Protein AF-0000000086532334 (afdb_homodimer)

Foldseek 3Di:
DPPPPPVPPLVLVPQDDLVSLQVLLVVQVVVCVPPVLSNLLSLVSLCVNVDLCQLCVQLVHHSVRSCQCSHSPHDDDPSSVVSSCVSSVHDDDDDDDDD/DPPPPPVPPLVLVPQDDLVSLQVLLVVQVVVCVPPVLSNLLSLVSLCVNVDLCQLCVQLVHHSVRSCQCSHSPHDDDPSSVVSSCVSSVHDDDDDDDDD

Sequence (198 aa):
MDKISTRPWDSADHLKTEDDMADYFEACLQEAGDDPAFIAHALGVIARARGMSQVARDAGLSREGLYKALSHDGNPSFGTILKVIKALGLQLHGSKAHAMDKISTRPWDSADHLKTEDDMADYFEACLQEAGDDPAFIAHALGVIARARGMSQVARDAGLSREGLYKALSHDGNPSFGTILKVIKALGLQLHGSKAHA

Structure (mmCIF, N/CA/C/O backbone):
data_AF-0000000086532334-model_v1
#
loop_
_entity.id
_entity.type
_entity.pdbx_description
1 polymer 'Addiction module antidote protein'
#
loop_
_atom_site.group_PDB
_atom_site.id
_atom_site.type_symbol
_atom_site.label_atom_id
_atom_site.label_alt_id
_atom_site.label_comp_id
_atom_site.label_asym_id
_atom_site.label_entity_id
_atom_site.label_seq_id
_atom_site.pdbx_PDB_ins_code
_atom_site.Cartn_x
_atom_site.Cartn_y
_atom_site.Cartn_z
_atom_site.occupancy
_atom_site.B_iso_or_equiv
_atom_site.auth_seq_id
_atom_site.auth_comp_id
_atom_site.auth_asym_id
_atom_site.auth_atom_id
_atom_site.pdbx_PDB_model_num
ATOM 1 N N . MET A 1 1 ? 22.234 -30.266 -28.188 1 37 1 MET A N 1
ATOM 2 C CA . MET A 1 1 ? 22.5 -29.391 -27.062 1 37 1 MET A CA 1
ATOM 3 C C . MET A 1 1 ? 21.203 -29 -26.344 1 37 1 MET A C 1
ATOM 5 O O . MET A 1 1 ? 20.328 -28.391 -26.938 1 37 1 MET A O 1
ATOM 9 N N . ASP A 1 2 ? 20.578 -29.859 -25.5 1 35.41 2 ASP A N 1
ATOM 10 C CA . ASP A 1 2 ? 19.281 -29.703 -24.859 1 35.41 2 ASP A CA 1
ATOM 11 C C . ASP A 1 2 ? 19.188 -28.344 -24.141 1 35.41 2 ASP A C 1
ATOM 13 O O . ASP A 1 2 ? 20.109 -27.953 -23.422 1 35.41 2 ASP A O 1
ATOM 17 N N . LYS A 1 3 ? 18.719 -27.297 -24.766 1 40.34 3 LYS A N 1
ATOM 18 C CA . LYS A 1 3 ? 18.531 -25.984 -24.172 1 40.34 3 LYS A CA 1
ATOM 19 C C . LYS A 1 3 ? 18 -26.094 -22.75 1 40.34 3 LYS A C 1
ATOM 21 O O . LYS A 1 3 ? 16.922 -26.656 -22.516 1 40.34 3 LYS A O 1
ATOM 26 N N . ILE A 1 4 ? 18.781 -26.469 -21.812 1 41.62 4 ILE A N 1
ATOM 27 C CA . ILE A 1 4 ? 18.359 -26.406 -20.422 1 41.62 4 ILE A CA 1
ATOM 28 C C . ILE A 1 4 ? 17.641 -25.094 -20.156 1 41.62 4 ILE A C 1
ATOM 30 O O . ILE A 1 4 ? 18.188 -24.016 -20.359 1 41.62 4 ILE A O 1
ATOM 34 N N . SER A 1 5 ? 16.344 -24.953 -20.484 1 41.28 5 SER A N 1
ATOM 35 C CA . SER A 1 5 ? 15.516 -23.828 -20.047 1 41.28 5 SER A CA 1
ATOM 36 C C . SER A 1 5 ? 15.75 -23.531 -18.562 1 41.28 5 SER A C 1
ATOM 38 O O . SER A 1 5 ? 15.438 -24.344 -17.703 1 41.28 5 SER A O 1
ATOM 40 N N . THR A 1 6 ? 16.844 -23.156 -18.172 1 44.38 6 THR A N 1
ATOM 41 C CA . THR A 1 6 ? 17.016 -22.672 -16.812 1 44.38 6 THR A CA 1
ATOM 42 C C . THR A 1 6 ? 15.797 -21.859 -16.375 1 44.38 6 THR A C 1
ATOM 44 O O . THR A 1 6 ? 15.414 -20.891 -17.031 1 44.38 6 THR A O 1
ATOM 47 N N . ARG A 1 7 ? 14.742 -22.578 -16.047 1 44.72 7 ARG A N 1
ATOM 48 C CA . ARG A 1 7 ? 13.633 -21.844 -15.461 1 44.72 7 ARG A CA 1
ATOM 49 C C . ARG A 1 7 ? 14.117 -20.875 -14.391 1 44.72 7 ARG A C 1
ATOM 51 O O . ARG A 1 7 ? 14.898 -21.266 -13.516 1 44.72 7 ARG A O 1
ATOM 58 N N . PRO A 1 8 ? 14.414 -19.703 -14.664 1 45.31 8 PRO A N 1
ATOM 59 C CA . PRO A 1 8 ? 14.781 -18.828 -13.555 1 45.31 8 PRO A CA 1
ATOM 60 C C . PRO A 1 8 ? 14.195 -19.281 -12.219 1 45.31 8 PRO A C 1
ATOM 62 O O . PRO A 1 8 ? 13.109 -19.875 -12.188 1 45.31 8 PRO A O 1
ATOM 65 N N . TRP A 1 9 ? 14.953 -19.891 -11.32 1 45.75 9 TRP A N 1
ATOM 66 C CA . TRP A 1 9 ? 14.523 -20.188 -9.953 1 45.75 9 TRP A CA 1
ATOM 67 C C . TRP A 1 9 ? 13.352 -19.312 -9.555 1 45.75 9 TRP A C 1
ATOM 69 O O . TRP A 1 9 ? 13.508 -18.094 -9.375 1 45.75 9 TRP A O 1
ATOM 79 N N . ASP A 1 10 ? 12.18 -19.562 -10.133 1 58.97 10 ASP A N 1
ATOM 80 C CA . ASP A 1 10 ? 10.969 -18.828 -9.805 1 58.97 10 ASP A CA 1
ATOM 81 C C . ASP A 1 10 ? 10.602 -19 -8.336 1 58.97 10 ASP A C 1
ATOM 83 O O . ASP A 1 10 ? 10.312 -20.109 -7.887 1 58.97 10 ASP A O 1
ATOM 87 N N . SER A 1 11 ? 11.188 -18.141 -7.367 1 67.25 11 SER A N 1
ATOM 88 C CA . SER A 1 11 ? 10.852 -18.078 -5.949 1 67.25 11 SER A CA 1
ATOM 89 C C . SER A 1 11 ? 9.43 -18.578 -5.695 1 67.25 11 SER A C 1
ATOM 91 O O . SER A 1 11 ? 9.117 -19.062 -4.602 1 67.25 11 SER A O 1
ATOM 93 N N . ALA A 1 12 ? 8.672 -18.703 -6.68 1 76.25 12 ALA A N 1
ATOM 94 C CA . ALA A 1 12 ? 7.281 -19.109 -6.512 1 76.25 12 ALA A CA 1
ATOM 95 C C . ALA A 1 12 ? 7.18 -20.594 -6.176 1 76.25 12 ALA A C 1
ATOM 97 O O . ALA A 1 12 ? 6.242 -21.016 -5.496 1 76.25 12 ALA A O 1
ATOM 98 N N . ASP A 1 13 ? 8.172 -21.328 -6.586 1 80.5 13 ASP A N 1
ATOM 99 C CA . ASP A 1 13 ? 8.094 -22.766 -6.422 1 80.5 13 ASP A CA 1
ATOM 100 C C . ASP A 1 13 ? 8.234 -23.156 -4.953 1 80.5 13 ASP A C 1
ATOM 102 O O . ASP A 1 13 ? 7.875 -24.281 -4.566 1 80.5 13 ASP A O 1
ATOM 106 N N . HIS A 1 14 ? 8.586 -22.188 -4.172 1 84.81 14 HIS A N 1
ATOM 107 C CA . HIS A 1 14 ? 8.828 -22.516 -2.773 1 84.81 14 HIS A CA 1
ATOM 108 C C . HIS A 1 14 ? 7.691 -22.016 -1.886 1 84.81 14 HIS A C 1
ATOM 110 O O . HIS A 1 14 ? 7.629 -22.359 -0.701 1 84.81 14 HIS A O 1
ATOM 116 N N . LEU A 1 15 ? 6.867 -21.297 -2.475 1 92.88 15 LEU A N 1
ATOM 117 C CA . LEU A 1 15 ? 5.723 -20.812 -1.714 1 92.88 15 LEU A CA 1
ATOM 118 C C . LEU A 1 15 ? 4.559 -21.797 -1.801 1 92.88 15 LEU A C 1
ATOM 120 O O . LEU A 1 15 ? 3.855 -21.844 -2.812 1 92.88 15 LEU A O 1
ATOM 124 N N . LYS A 1 16 ? 4.297 -22.547 -0.724 1 91 16 LYS A N 1
ATOM 125 C CA . LYS A 1 16 ? 3.342 -23.656 -0.803 1 91 16 LYS A CA 1
ATOM 126 C C . LYS A 1 16 ? 2.09 -23.344 0.018 1 91 16 LYS A C 1
ATOM 128 O O . LYS A 1 16 ? 0.995 -23.797 -0.323 1 91 16 LYS A O 1
ATOM 133 N N . THR A 1 17 ? 2.26 -22.641 1.139 1 94.69 17 THR A N 1
ATOM 134 C CA . THR A 1 17 ? 1.122 -22.375 2.014 1 94.69 17 THR A CA 1
ATOM 135 C C . THR A 1 17 ? 0.814 -20.875 2.066 1 94.69 17 THR A C 1
ATOM 137 O O . THR A 1 17 ? 1.662 -20.047 1.722 1 94.69 17 THR A O 1
ATOM 140 N N . GLU A 1 18 ? -0.378 -20.625 2.471 1 95.25 18 GLU A N 1
ATOM 141 C CA . GLU A 1 18 ? -0.771 -19.234 2.666 1 95.25 18 GLU A CA 1
ATOM 142 C C . GLU A 1 18 ? 0.148 -18.531 3.664 1 95.25 18 GLU A C 1
ATOM 144 O O . GLU A 1 18 ? 0.445 -17.344 3.518 1 95.25 18 GLU A O 1
ATOM 149 N N . ASP A 1 19 ? 0.559 -19.297 4.672 1 96 19 ASP A N 1
ATOM 150 C CA . ASP A 1 19 ? 1.476 -18.734 5.66 1 96 19 ASP A CA 1
ATOM 151 C C . ASP A 1 19 ? 2.832 -18.422 5.035 1 96 19 ASP A C 1
ATOM 153 O O . ASP A 1 19 ? 3.447 -17.406 5.355 1 96 19 ASP A O 1
ATOM 157 N N . ASP A 1 20 ? 3.27 -19.312 4.141 1 95.81 20 ASP A N 1
ATOM 158 C CA . ASP A 1 20 ? 4.508 -19.062 3.41 1 95.81 20 ASP A CA 1
ATOM 159 C C . ASP A 1 20 ? 4.41 -17.766 2.611 1 95.81 20 ASP A C 1
ATOM 161 O O . ASP A 1 20 ? 5.34 -16.953 2.609 1 95.81 20 ASP A O 1
ATOM 165 N N . MET A 1 21 ? 3.33 -17.609 1.993 1 97.19 21 MET A N 1
ATOM 166 C CA . MET A 1 21 ? 3.119 -16.469 1.114 1 97.19 21 MET A CA 1
ATOM 167 C C . MET A 1 21 ? 3.047 -15.172 1.918 1 97.19 21 MET A C 1
ATOM 169 O O . MET A 1 21 ? 3.65 -14.164 1.54 1 97.19 21 MET A O 1
ATOM 173 N N . ALA A 1 22 ? 2.359 -15.219 3.043 1 97.88 22 ALA A N 1
ATOM 174 C CA . ALA A 1 22 ? 2.254 -14.039 3.896 1 97.88 22 ALA A CA 1
ATOM 175 C C . ALA A 1 22 ? 3.613 -13.656 4.469 1 97.88 22 ALA A C 1
ATOM 177 O O . ALA A 1 22 ? 3.955 -12.469 4.531 1 97.88 22 ALA A O 1
ATOM 178 N N . ASP A 1 23 ? 4.367 -14.664 4.902 1 97.5 23 ASP A N 1
ATOM 179 C CA . ASP A 1 23 ? 5.695 -14.406 5.445 1 97.5 23 ASP A CA 1
ATOM 180 C C . ASP A 1 23 ? 6.613 -13.789 4.387 1 97.5 23 ASP A C 1
ATOM 182 O O . ASP A 1 23 ? 7.391 -12.883 4.684 1 97.5 23 ASP A O 1
ATOM 186 N N . TYR A 1 24 ? 6.586 -14.367 3.266 1 97.62 24 TYR A N 1
ATOM 187 C CA . TYR A 1 24 ? 7.359 -13.836 2.148 1 97.62 24 TYR A CA 1
ATOM 188 C C . TYR A 1 24 ? 6.984 -12.391 1.865 1 97.62 24 TYR A C 1
ATOM 190 O O . TYR A 1 24 ? 7.859 -11.539 1.683 1 97.62 24 TYR A O 1
ATOM 198 N N . PHE A 1 25 ? 5.641 -12.117 1.814 1 98.19 25 PHE A N 1
ATOM 199 C CA . PHE A 1 25 ? 5.125 -10.773 1.562 1 98.19 25 PHE A CA 1
ATOM 200 C C . PHE A 1 25 ? 5.613 -9.797 2.625 1 98.19 25 PHE A C 1
ATOM 202 O O . PHE A 1 25 ? 6.109 -8.719 2.303 1 98.19 25 PHE A O 1
ATOM 209 N N . GLU A 1 26 ? 5.535 -10.141 3.879 1 98.44 26 GLU A N 1
ATOM 210 C CA . GLU A 1 26 ? 5.988 -9.32 4.996 1 98.44 26 GLU A CA 1
ATOM 211 C C . GLU A 1 26 ? 7.48 -9.016 4.891 1 98.44 26 GLU A C 1
ATOM 213 O O . GLU A 1 26 ? 7.902 -7.883 5.102 1 98.44 26 GLU A O 1
ATOM 218 N N . ALA A 1 27 ? 8.297 -10.023 4.578 1 97.56 27 ALA A N 1
ATOM 219 C CA . ALA A 1 27 ? 9.734 -9.836 4.434 1 97.56 27 ALA A CA 1
ATOM 220 C C . ALA A 1 27 ? 10.055 -8.852 3.316 1 97.56 27 ALA A C 1
ATOM 222 O O . ALA A 1 27 ? 10.93 -7.996 3.463 1 97.56 27 ALA A O 1
ATOM 223 N N . CYS A 1 28 ? 9.328 -8.961 2.236 1 97.38 28 CYS A N 1
ATOM 224 C CA . CYS A 1 28 ? 9.555 -8.078 1.097 1 97.38 28 CYS A CA 1
ATOM 225 C C . CYS A 1 28 ? 9.156 -6.648 1.433 1 97.38 28 CYS A C 1
ATOM 227 O O . CYS A 1 28 ? 9.836 -5.699 1.035 1 97.38 28 CYS A O 1
ATOM 229 N N . LEU A 1 29 ? 8.062 -6.457 2.168 1 97.88 29 LEU A N 1
ATOM 230 C CA . LEU A 1 29 ? 7.648 -5.121 2.58 1 97.88 29 LEU A CA 1
ATOM 231 C C . LEU A 1 29 ? 8.711 -4.473 3.465 1 97.88 29 LEU A C 1
ATOM 233 O O . LEU A 1 29 ? 8.961 -3.27 3.363 1 97.88 29 LEU A O 1
ATOM 237 N N . GLN A 1 30 ? 9.367 -5.223 4.27 1 96.19 30 GLN A N 1
ATOM 238 C CA . GLN A 1 30 ? 10.398 -4.707 5.168 1 96.19 30 GLN A CA 1
ATOM 239 C C .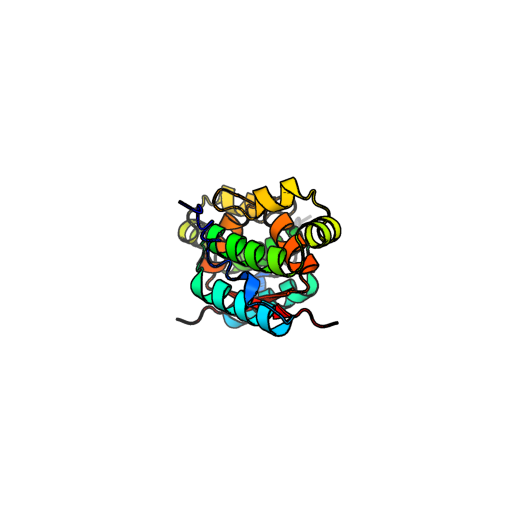 GLN A 1 30 ? 11.641 -4.281 4.395 1 96.19 30 GLN A C 1
ATOM 241 O O . GLN A 1 30 ? 12.305 -3.312 4.77 1 96.19 30 GLN A O 1
ATOM 246 N N . GLU A 1 31 ? 11.836 -4.949 3.33 1 96.25 31 GLU A N 1
ATOM 247 C CA . GLU A 1 31 ? 13.062 -4.707 2.57 1 96.25 31 GLU A CA 1
ATOM 248 C C . GLU A 1 31 ? 12.844 -3.639 1.503 1 96.25 31 GLU A C 1
ATOM 250 O O . GLU A 1 31 ? 13.789 -2.945 1.114 1 96.25 31 GLU A O 1
ATOM 255 N N . ALA A 1 32 ? 11.695 -3.412 1.049 1 95.62 32 ALA A N 1
ATOM 256 C CA . ALA A 1 32 ? 11.383 -2.67 -0.171 1 95.62 32 ALA A CA 1
ATOM 257 C C . ALA A 1 32 ? 11.609 -1.173 0.026 1 95.62 32 ALA A C 1
ATOM 259 O O . ALA A 1 32 ? 11.914 -0.454 -0.928 1 95.62 32 ALA A O 1
ATOM 260 N N . GLY A 1 33 ? 11.516 -0.694 1.305 1 92.44 33 GLY A N 1
ATOM 261 C CA . GLY A 1 33 ? 11.453 0.75 1.463 1 92.44 33 GLY A CA 1
ATOM 262 C C . GLY A 1 33 ? 10.32 1.389 0.687 1 92.44 33 GLY A C 1
ATOM 263 O O . GLY A 1 33 ? 9.164 0.979 0.818 1 92.44 33 GLY A O 1
ATOM 264 N N . ASP A 1 34 ? 10.609 2.334 -0.179 1 94.5 34 ASP A N 1
ATOM 265 C CA . ASP A 1 34 ? 9.57 2.967 -0.983 1 94.5 34 ASP A CA 1
ATOM 266 C C . ASP A 1 34 ? 9.695 2.572 -2.453 1 94.5 34 ASP A C 1
ATOM 268 O O . ASP A 1 34 ? 9.367 3.357 -3.344 1 94.5 34 ASP A O 1
ATOM 272 N N . ASP A 1 35 ? 10.18 1.361 -2.723 1 96.06 35 ASP A N 1
ATOM 273 C CA . ASP A 1 35 ? 10.336 0.84 -4.078 1 96.06 35 ASP A CA 1
ATOM 274 C C . ASP A 1 35 ? 9.102 0.061 -4.512 1 96.06 35 ASP A C 1
ATOM 276 O O . ASP A 1 35 ? 8.953 -1.116 -4.176 1 96.06 35 ASP A O 1
ATOM 280 N N . PRO A 1 36 ? 8.273 0.654 -5.312 1 96.94 36 PRO A N 1
ATOM 281 C CA . PRO A 1 36 ? 7.035 -0.026 -5.695 1 96.94 36 PRO A CA 1
ATOM 282 C C . PRO A 1 36 ? 7.281 -1.247 -6.578 1 96.94 36 PRO A C 1
ATOM 284 O O . PRO A 1 36 ? 6.52 -2.217 -6.523 1 96.94 36 PRO A O 1
ATOM 287 N N . ALA A 1 37 ? 8.344 -1.228 -7.367 1 96.38 37 ALA A N 1
ATOM 288 C CA . ALA A 1 37 ? 8.633 -2.35 -8.258 1 96.38 37 ALA A CA 1
ATOM 289 C C . ALA A 1 37 ? 8.977 -3.605 -7.461 1 96.38 37 ALA A C 1
ATOM 291 O O . ALA A 1 37 ? 8.617 -4.715 -7.859 1 96.38 37 ALA A O 1
ATOM 292 N N . PHE A 1 38 ? 9.727 -3.391 -6.395 1 96.06 38 PHE A N 1
ATOM 293 C CA . PHE A 1 38 ? 10.086 -4.508 -5.531 1 96.06 38 PHE A CA 1
ATOM 294 C C . PHE A 1 38 ? 8.844 -5.172 -4.953 1 96.06 38 PHE A C 1
ATOM 296 O O . PHE A 1 38 ? 8.727 -6.398 -4.953 1 96.06 38 PHE A O 1
ATOM 303 N N . ILE A 1 39 ? 7.926 -4.398 -4.5 1 97.44 39 ILE A N 1
ATOM 304 C CA . ILE A 1 39 ? 6.695 -4.914 -3.904 1 97.44 39 ILE A CA 1
ATOM 305 C C . ILE A 1 39 ? 5.828 -5.559 -4.984 1 97.44 39 ILE A C 1
ATOM 307 O O . ILE A 1 39 ? 5.266 -6.633 -4.773 1 97.44 39 ILE A O 1
ATOM 311 N N . ALA A 1 40 ? 5.699 -4.918 -6.117 1 97.44 40 ALA A N 1
ATOM 312 C CA . ALA A 1 40 ? 4.941 -5.492 -7.227 1 97.44 40 ALA A CA 1
ATOM 313 C C . ALA A 1 40 ? 5.512 -6.848 -7.633 1 97.44 40 ALA A C 1
ATOM 315 O O . ALA A 1 40 ? 4.762 -7.785 -7.906 1 97.44 40 ALA A O 1
ATOM 316 N N . HIS A 1 41 ? 6.809 -6.918 -7.672 1 95.88 41 HIS A N 1
ATOM 317 C CA . HIS A 1 41 ? 7.457 -8.18 -7.996 1 95.88 41 HIS A CA 1
ATOM 318 C C . HIS A 1 41 ? 7.082 -9.266 -6.992 1 95.88 41 HIS A C 1
ATOM 320 O O . HIS A 1 41 ? 6.789 -10.398 -7.375 1 95.88 41 HIS A O 1
ATOM 326 N N . ALA A 1 42 ? 7.168 -8.938 -5.715 1 96.94 42 ALA A N 1
ATOM 327 C CA . ALA A 1 42 ? 6.793 -9.883 -4.668 1 96.94 42 ALA A CA 1
ATOM 328 C C . ALA A 1 42 ? 5.371 -10.398 -4.875 1 96.94 42 ALA A C 1
ATOM 330 O O . ALA A 1 42 ? 5.113 -11.602 -4.785 1 96.94 42 ALA A O 1
ATOM 331 N N . LEU A 1 43 ? 4.477 -9.492 -5.184 1 98.19 43 LEU A N 1
ATOM 332 C CA . LEU A 1 43 ? 3.096 -9.875 -5.441 1 98.19 43 LEU A CA 1
ATOM 333 C C . LEU A 1 43 ? 3 -10.758 -6.684 1 98.19 43 LEU A C 1
ATOM 335 O O . LEU A 1 43 ? 2.188 -11.688 -6.73 1 98.19 43 LEU A O 1
ATOM 339 N N . GLY A 1 44 ? 3.783 -10.43 -7.641 1 97 44 GLY A N 1
ATOM 340 C CA . GLY A 1 44 ? 3.842 -11.258 -8.828 1 97 44 GLY A CA 1
ATOM 341 C C . GLY A 1 44 ? 4.297 -12.68 -8.547 1 97 44 GLY A C 1
ATOM 342 O O . GLY A 1 44 ? 3.758 -13.633 -9.109 1 97 44 GLY A O 1
ATOM 343 N N . VAL A 1 45 ? 5.32 -12.844 -7.738 1 96.5 45 VAL A N 1
ATOM 344 C CA . VAL A 1 45 ? 5.82 -14.156 -7.344 1 96.5 45 VAL A CA 1
ATOM 345 C C . VAL A 1 45 ? 4.711 -14.938 -6.648 1 96.5 45 VAL A C 1
ATOM 347 O O . VAL A 1 45 ? 4.469 -16.109 -6.973 1 96.5 45 VAL A O 1
ATOM 350 N N . ILE A 1 46 ? 4.016 -14.328 -5.766 1 97.75 46 ILE A N 1
ATOM 351 C CA . ILE A 1 46 ? 2.939 -14.984 -5.031 1 97.75 46 ILE A CA 1
ATOM 352 C C . ILE A 1 46 ? 1.802 -15.336 -5.988 1 97.75 46 ILE A C 1
ATOM 354 O O . ILE A 1 46 ? 1.238 -16.438 -5.918 1 97.75 46 ILE A O 1
ATOM 358 N N . ALA A 1 47 ? 1.463 -14.406 -6.879 1 97.69 47 ALA A N 1
ATOM 359 C CA . ALA A 1 47 ? 0.397 -14.633 -7.852 1 97.69 47 ALA A CA 1
ATOM 360 C C . ALA A 1 47 ? 0.706 -15.844 -8.727 1 97.69 47 ALA A C 1
ATOM 362 O O . ALA A 1 47 ? -0.186 -16.641 -9.039 1 97.69 47 ALA A O 1
ATOM 363 N N . ARG A 1 48 ? 1.915 -15.961 -9.07 1 95.5 48 ARG A N 1
ATOM 364 C CA . ARG A 1 48 ? 2.307 -17.109 -9.875 1 95.5 48 ARG A CA 1
ATOM 365 C C . ARG A 1 48 ? 2.162 -18.406 -9.086 1 95.5 48 ARG A C 1
ATOM 367 O O . ARG A 1 48 ? 1.723 -19.422 -9.625 1 95.5 48 ARG A O 1
ATOM 374 N N . ALA A 1 49 ? 2.527 -18.406 -7.867 1 95.62 49 ALA A N 1
ATOM 375 C CA . ALA A 1 49 ? 2.398 -19.594 -7.02 1 95.62 49 ALA A CA 1
ATOM 376 C C . ALA A 1 49 ? 0.936 -19.984 -6.852 1 95.62 49 ALA A C 1
ATOM 378 O O . ALA A 1 49 ? 0.613 -21.172 -6.797 1 95.62 49 ALA A O 1
ATOM 379 N N . ARG A 1 50 ? 0.046 -19.062 -6.785 1 95.5 50 ARG A N 1
ATOM 380 C CA . ARG A 1 50 ? -1.378 -19.297 -6.574 1 95.5 50 ARG A CA 1
ATOM 381 C C . ARG A 1 50 ? -2.078 -19.641 -7.887 1 95.5 50 ARG A C 1
ATOM 383 O O . ARG A 1 50 ? -3.145 -20.25 -7.887 1 95.5 50 ARG A O 1
ATOM 390 N N . GLY A 1 51 ? -1.53 -19.203 -8.961 1 96 51 GLY A N 1
ATOM 391 C CA . GLY A 1 51 ? -2.15 -19.297 -10.273 1 96 51 GLY A CA 1
ATOM 392 C C . GLY A 1 51 ? -2.596 -17.953 -10.82 1 96 51 GLY A C 1
ATOM 393 O O . GLY A 1 51 ? -3.613 -17.406 -10.391 1 96 51 GLY A O 1
ATOM 394 N N . MET A 1 52 ? -1.983 -17.5 -11.836 1 97.44 52 MET A N 1
ATOM 395 C CA . MET A 1 52 ? -2.148 -16.172 -12.414 1 97.44 52 MET A CA 1
ATOM 396 C C . MET A 1 52 ? -3.578 -15.953 -12.906 1 97.44 52 MET A C 1
ATOM 398 O O . MET A 1 52 ? -4.172 -14.898 -12.672 1 97.44 52 MET A O 1
ATOM 402 N N . SER A 1 53 ? -4.172 -16.953 -13.539 1 97.94 53 SER A N 1
ATOM 403 C CA . SER A 1 53 ? -5.516 -16.812 -14.094 1 97.94 53 SER A CA 1
ATOM 404 C C . SER A 1 53 ? -6.551 -16.625 -12.992 1 97.94 53 SER A C 1
ATOM 406 O O . SER A 1 53 ? -7.422 -15.758 -13.102 1 97.94 53 SER A O 1
ATOM 408 N N . GLN A 1 54 ? -6.426 -17.438 -11.992 1 98 54 GLN A N 1
ATOM 409 C CA . GLN A 1 54 ? -7.367 -17.328 -10.883 1 98 54 GLN A CA 1
ATOM 410 C C . GLN A 1 54 ? -7.215 -16 -10.156 1 98 54 GLN A C 1
ATOM 412 O O . GLN A 1 54 ? -8.211 -15.359 -9.812 1 98 54 GLN A O 1
ATOM 417 N N . VAL A 1 55 ? -6.004 -15.586 -9.906 1 98.38 55 VAL A N 1
ATOM 418 C CA . VAL A 1 55 ? -5.746 -14.328 -9.211 1 98.38 55 VAL A CA 1
ATOM 419 C C . VAL A 1 55 ? -6.297 -13.164 -10.023 1 98.38 55 VAL A C 1
ATOM 421 O O . VAL A 1 55 ? -6.914 -12.25 -9.477 1 98.38 55 VAL A O 1
ATOM 424 N N . ALA A 1 56 ? -6.031 -13.172 -11.344 1 98.75 56 ALA A N 1
ATOM 425 C CA . ALA A 1 56 ? -6.527 -12.109 -12.219 1 98.75 56 ALA A CA 1
ATOM 426 C C . ALA A 1 56 ? -8.047 -12.008 -12.141 1 98.75 56 ALA A C 1
ATOM 428 O O . ALA A 1 56 ? -8.594 -10.914 -11.992 1 98.75 56 ALA A O 1
ATOM 429 N N . ARG A 1 57 ? -8.711 -13.086 -12.18 1 98.56 57 ARG A N 1
ATOM 430 C CA . ARG A 1 57 ? -10.172 -13.125 -12.094 1 98.56 57 ARG A CA 1
ATOM 431 C C . ARG A 1 57 ? -10.656 -12.547 -10.766 1 98.56 57 ARG A C 1
ATOM 433 O O . ARG A 1 57 ? -11.547 -11.703 -10.734 1 98.56 57 ARG A O 1
ATOM 440 N N . ASP A 1 58 ? -10.016 -12.977 -9.656 1 98.38 58 ASP A N 1
ATOM 441 C CA . ASP A 1 58 ? -10.414 -12.531 -8.32 1 98.38 58 ASP A CA 1
ATOM 442 C C . ASP A 1 58 ? -10.156 -11.031 -8.148 1 98.38 58 ASP A C 1
ATOM 444 O O . ASP A 1 58 ? -10.875 -10.352 -7.422 1 98.38 58 ASP A O 1
ATOM 448 N N . ALA A 1 59 ? -9.172 -10.531 -8.844 1 98.44 59 ALA A N 1
ATOM 449 C CA . ALA A 1 59 ? -8.797 -9.117 -8.742 1 98.44 59 ALA A CA 1
ATOM 450 C C . ALA A 1 59 ? -9.578 -8.266 -9.734 1 98.44 59 ALA A C 1
ATOM 452 O O . ALA A 1 59 ? -9.477 -7.039 -9.727 1 98.44 59 ALA A O 1
ATOM 453 N N . GLY A 1 60 ? -10.312 -8.938 -10.602 1 98.44 60 GLY A N 1
ATOM 454 C CA . GLY A 1 60 ? -11.062 -8.211 -11.617 1 98.44 60 GLY A CA 1
ATOM 455 C C . GLY A 1 60 ? -10.18 -7.645 -12.719 1 98.44 60 GLY A C 1
ATOM 456 O O . GLY A 1 60 ? -10.438 -6.547 -13.219 1 98.44 60 GLY A O 1
ATOM 457 N N . LEU A 1 61 ? -9.172 -8.281 -13.039 1 98.38 61 LEU A N 1
ATOM 458 C CA . LEU A 1 61 ? -8.234 -7.91 -14.094 1 98.38 61 LEU A CA 1
ATOM 459 C C . LEU A 1 61 ? -8.18 -8.992 -15.172 1 98.38 61 LEU A C 1
ATOM 461 O O . LEU A 1 61 ? -8.562 -10.133 -14.93 1 98.38 61 LEU A O 1
ATOM 465 N N . SER A 1 62 ? -7.695 -8.586 -16.344 1 98.25 62 SER A N 1
ATOM 466 C CA . SER A 1 62 ? -7.285 -9.609 -17.297 1 98.25 62 SER A CA 1
ATOM 467 C C . SER A 1 62 ? -5.953 -10.234 -16.906 1 98.25 62 SER A C 1
ATOM 469 O O . SER A 1 62 ? -5.176 -9.633 -16.172 1 98.25 62 SER A O 1
ATOM 471 N N . ARG A 1 63 ? -5.777 -11.469 -17.375 1 97.5 63 ARG A N 1
ATOM 472 C CA . ARG A 1 63 ? -4.496 -12.125 -17.156 1 97.5 63 ARG A CA 1
ATOM 473 C C . ARG A 1 63 ? -3.344 -11.266 -17.656 1 97.5 63 ARG A C 1
ATOM 475 O O . ARG A 1 63 ? -2.354 -11.062 -16.953 1 97.5 63 ARG A O 1
ATOM 482 N N . GLU A 1 64 ? -3.447 -10.766 -18.844 1 96.94 64 GLU A N 1
ATOM 483 C CA . GLU A 1 64 ? -2.426 -9.898 -19.406 1 96.94 64 GLU A CA 1
ATOM 484 C C . GLU A 1 64 ? -2.256 -8.625 -18.578 1 96.94 64 GLU A C 1
ATOM 486 O O . GLU A 1 64 ? -1.134 -8.172 -18.359 1 96.94 64 GLU A O 1
ATOM 491 N N . GLY A 1 65 ? -3.324 -8.055 -18.094 1 97.38 65 GLY A N 1
ATOM 492 C CA . GLY A 1 65 ? -3.283 -6.871 -17.25 1 97.38 65 GLY A CA 1
ATOM 493 C C . GLY A 1 65 ? -2.539 -7.094 -15.953 1 97.38 65 GLY A C 1
ATOM 494 O O . GLY A 1 65 ? -1.779 -6.23 -15.508 1 97.38 65 GLY A O 1
ATOM 495 N N . LEU A 1 66 ? -2.812 -8.258 -15.383 1 98.12 66 LEU A N 1
ATOM 496 C CA . LEU A 1 66 ? -2.133 -8.594 -14.133 1 98.12 66 LEU A CA 1
ATOM 497 C C . LEU A 1 66 ? -0.633 -8.758 -14.359 1 98.12 66 LEU A C 1
ATOM 499 O O . LEU A 1 66 ? 0.176 -8.258 -13.57 1 98.12 66 LEU A O 1
ATOM 503 N N . TYR A 1 67 ? -0.17 -9.391 -15.438 1 96.19 67 TYR A N 1
ATOM 504 C CA . TYR A 1 67 ? 1.238 -9.539 -15.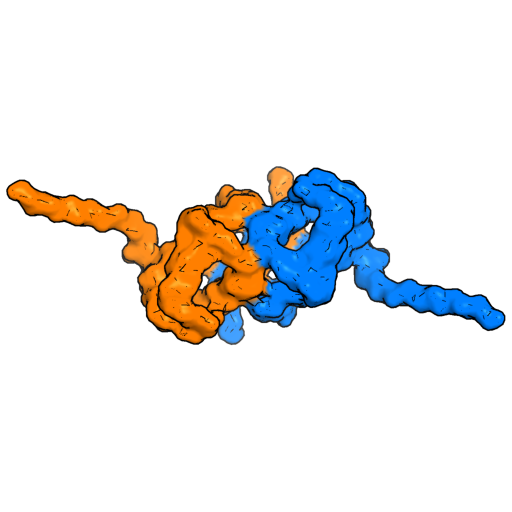789 1 96.19 67 TYR A CA 1
ATOM 505 C C . TYR A 1 67 ? 1.901 -8.172 -15.961 1 96.19 67 TYR A C 1
ATOM 507 O O . TYR A 1 67 ? 2.998 -7.938 -15.453 1 96.19 67 TYR A O 1
ATOM 515 N N . LYS A 1 68 ? 1.232 -7.344 -16.609 1 96.06 68 LYS A N 1
ATOM 516 C CA . LYS A 1 68 ? 1.776 -6.012 -16.859 1 96.06 68 LYS A CA 1
ATOM 517 C C . LYS A 1 68 ? 1.896 -5.215 -15.562 1 96.06 68 LYS A C 1
ATOM 519 O O . LYS A 1 68 ? 2.908 -4.547 -15.328 1 96.06 68 LYS A O 1
ATOM 524 N N . ALA A 1 69 ? 0.904 -5.301 -14.797 1 96.81 69 ALA A N 1
ATOM 525 C CA . ALA A 1 69 ? 0.862 -4.523 -13.555 1 96.81 69 ALA A CA 1
ATOM 526 C C . ALA A 1 69 ? 1.974 -4.953 -12.602 1 96.81 69 ALA A C 1
ATOM 528 O O . ALA A 1 69 ? 2.562 -4.121 -11.914 1 96.81 69 ALA A O 1
ATOM 529 N N . LEU A 1 70 ? 2.244 -6.246 -12.547 1 97.12 70 LEU A N 1
ATOM 530 C CA . LEU A 1 70 ? 3.172 -6.781 -11.562 1 97.12 70 LEU A CA 1
ATOM 531 C C . LEU A 1 70 ? 4.555 -6.992 -12.172 1 97.12 70 LEU A C 1
ATOM 533 O O . LEU A 1 70 ? 5.441 -7.551 -11.523 1 97.12 70 LEU A O 1
ATOM 537 N N . SER A 1 71 ? 4.75 -6.531 -13.398 1 93.06 71 SER A N 1
ATOM 538 C CA . SER A 1 71 ? 6.039 -6.676 -14.062 1 93.06 71 SER A CA 1
ATOM 539 C C . SER A 1 71 ? 7.035 -5.633 -13.578 1 93.06 71 SER A C 1
ATOM 541 O O . SER A 1 71 ? 6.664 -4.691 -12.867 1 93.06 71 SER A O 1
ATOM 543 N N . HIS A 1 72 ? 8.312 -5.82 -13.859 1 88.25 72 HIS A N 1
ATOM 544 C CA . HIS A 1 72 ? 9.391 -4.938 -13.438 1 88.25 72 HIS A CA 1
ATOM 545 C C . HIS A 1 72 ? 9.156 -3.508 -13.914 1 88.25 72 HIS A C 1
ATOM 547 O O . HIS A 1 72 ? 9.484 -2.551 -13.211 1 88.25 72 HIS A O 1
ATOM 553 N N . ASP A 1 73 ? 8.562 -3.387 -15.055 1 88.62 73 ASP A N 1
ATOM 554 C CA . ASP A 1 73 ? 8.336 -2.068 -15.641 1 88.62 73 ASP A CA 1
ATOM 555 C C . ASP A 1 73 ? 6.898 -1.604 -15.398 1 88.62 73 ASP A C 1
ATOM 557 O O . ASP A 1 73 ? 6.449 -0.628 -16 1 88.62 73 ASP A O 1
ATOM 561 N N . GLY A 1 74 ? 6.266 -2.34 -14.586 1 89.56 74 GLY A N 1
ATOM 562 C CA . GLY A 1 74 ? 4.887 -1.966 -14.32 1 89.56 74 GLY A CA 1
ATOM 563 C C . GLY A 1 74 ? 4.766 -0.764 -13.398 1 89.56 74 GLY A C 1
ATOM 564 O O . GLY A 1 74 ? 5.707 -0.428 -12.68 1 89.56 74 GLY A O 1
ATOM 565 N N . ASN A 1 75 ? 3.779 -0.004 -13.562 1 91.31 75 ASN A N 1
ATOM 566 C CA . ASN A 1 75 ? 3.408 1.112 -12.703 1 91.31 75 ASN A CA 1
ATOM 567 C C . ASN A 1 75 ? 1.944 1.028 -12.273 1 91.31 75 ASN A C 1
ATOM 569 O O . ASN A 1 75 ? 1.143 1.899 -12.617 1 91.31 75 ASN A O 1
ATOM 573 N N . PRO A 1 76 ? 1.729 0.006 -11.516 1 95.81 76 PRO A N 1
ATOM 574 C CA . PRO A 1 76 ? 0.329 -0.175 -11.117 1 95.81 76 PRO A CA 1
ATOM 575 C C . PRO A 1 76 ? -0.191 0.967 -10.25 1 95.81 76 PRO A C 1
ATOM 577 O O . PRO A 1 76 ? 0.581 1.591 -9.516 1 95.81 76 PRO A O 1
ATOM 580 N N . SER A 1 77 ? -1.475 1.217 -10.492 1 95.5 77 SER A N 1
ATOM 581 C CA . SER A 1 77 ? -2.117 2.139 -9.562 1 95.5 77 SER A CA 1
ATOM 582 C C . SER A 1 77 ? -2.18 1.549 -8.156 1 95.5 77 SER A C 1
ATOM 584 O O . SER A 1 77 ? -2.033 0.337 -7.977 1 95.5 77 SER A O 1
ATOM 586 N N . PHE A 1 78 ? -2.391 2.357 -7.234 1 97.5 78 PHE A N 1
ATOM 587 C CA . PHE A 1 78 ? -2.574 1.905 -5.859 1 97.5 78 PHE A CA 1
ATOM 588 C C . PHE A 1 78 ? -3.805 1.012 -5.742 1 97.5 78 PHE A C 1
ATOM 590 O O . PHE A 1 78 ? -3.773 -0.01 -5.055 1 97.5 78 PHE A O 1
ATOM 597 N N . GLY A 1 79 ? -4.832 1.361 -6.492 1 96.88 79 GLY A N 1
ATOM 598 C CA . GLY A 1 79 ? -6.027 0.533 -6.5 1 96.88 79 GLY A CA 1
ATOM 599 C C . GLY A 1 79 ? -5.777 -0.869 -7.02 1 96.88 79 GLY A C 1
ATOM 600 O O . GLY A 1 79 ? -6.281 -1.845 -6.461 1 96.88 79 GLY A O 1
ATOM 601 N N . THR A 1 80 ? -5.055 -0.999 -8.047 1 97.62 80 THR A N 1
ATOM 602 C CA . THR A 1 80 ? -4.715 -2.303 -8.609 1 97.62 80 THR A CA 1
ATOM 603 C C . THR A 1 80 ? -3.959 -3.148 -7.586 1 97.62 80 THR A C 1
ATOM 605 O O . THR A 1 80 ? -4.266 -4.328 -7.402 1 97.62 80 THR A O 1
ATOM 608 N N . ILE A 1 81 ? -2.994 -2.533 -6.934 1 98.44 81 ILE A N 1
ATOM 609 C CA . ILE A 1 81 ? -2.193 -3.229 -5.93 1 98.44 81 ILE A CA 1
ATOM 610 C C . ILE A 1 81 ? -3.098 -3.746 -4.816 1 98.44 81 ILE A C 1
ATOM 612 O O . ILE A 1 81 ? -2.973 -4.895 -4.387 1 98.44 81 ILE A O 1
ATOM 616 N N . LEU A 1 82 ? -4 -2.914 -4.367 1 98.31 82 LEU A N 1
ATOM 617 C CA . LEU A 1 82 ? -4.891 -3.312 -3.281 1 98.31 82 LEU A CA 1
ATOM 618 C C . LEU A 1 82 ? -5.785 -4.473 -3.707 1 98.31 82 LEU A C 1
ATOM 620 O O . LEU A 1 82 ? -6.016 -5.402 -2.934 1 98.31 82 LEU A O 1
ATOM 624 N N . LYS A 1 83 ? -6.305 -4.43 -4.926 1 98 83 LYS A N 1
ATOM 625 C CA . LYS A 1 83 ? -7.125 -5.52 -5.441 1 98 83 LYS A CA 1
ATOM 626 C C . LYS A 1 83 ? -6.34 -6.828 -5.484 1 98 83 LYS A C 1
ATOM 628 O O . LYS A 1 83 ? -6.875 -7.891 -5.164 1 98 83 LYS A O 1
ATOM 633 N N . VAL A 1 84 ? -5.113 -6.738 -5.926 1 98.69 84 VAL A N 1
ATOM 634 C CA . VAL A 1 84 ? -4.27 -7.926 -6.02 1 98.69 84 VAL A CA 1
ATOM 635 C C . VAL A 1 84 ? -3.992 -8.477 -4.621 1 98.69 84 VAL A C 1
ATOM 637 O O . VAL A 1 84 ? -4.086 -9.68 -4.395 1 98.69 84 VAL A O 1
ATOM 640 N N . ILE A 1 85 ? -3.629 -7.609 -3.695 1 98.62 85 ILE A N 1
ATOM 641 C CA . ILE A 1 85 ? -3.373 -8.023 -2.32 1 98.62 85 ILE A CA 1
ATOM 642 C C . ILE A 1 85 ? -4.594 -8.75 -1.766 1 98.62 85 ILE A C 1
ATOM 644 O O . ILE A 1 85 ? -4.469 -9.836 -1.181 1 98.62 85 ILE A O 1
ATOM 648 N N . LYS A 1 86 ? -5.75 -8.227 -1.966 1 98.25 86 LYS A N 1
ATOM 649 C CA . LYS A 1 86 ? -6.996 -8.836 -1.514 1 98.25 86 LYS A CA 1
ATOM 650 C C . LYS A 1 86 ? -7.227 -10.18 -2.197 1 98.25 86 LYS A C 1
ATOM 652 O O . LYS A 1 86 ? -7.578 -11.164 -1.541 1 98.25 86 LYS A O 1
ATOM 657 N N . ALA A 1 87 ? -7.035 -10.266 -3.488 1 98.31 87 ALA A N 1
ATOM 658 C CA . ALA A 1 87 ? -7.234 -11.484 -4.262 1 98.31 87 ALA A CA 1
ATOM 659 C C . ALA A 1 87 ? -6.312 -12.602 -3.775 1 98.31 87 ALA A C 1
ATOM 661 O O . ALA A 1 87 ? -6.656 -13.781 -3.859 1 98.31 87 ALA A O 1
ATOM 662 N N . LEU A 1 88 ? -5.199 -12.234 -3.193 1 98.25 88 LEU A N 1
ATOM 663 C CA . LEU A 1 88 ? -4.203 -13.203 -2.744 1 98.25 88 LEU A CA 1
ATOM 664 C C . LEU A 1 88 ? -4.453 -13.602 -1.293 1 98.25 88 LEU A C 1
ATOM 666 O O . LEU A 1 88 ? -3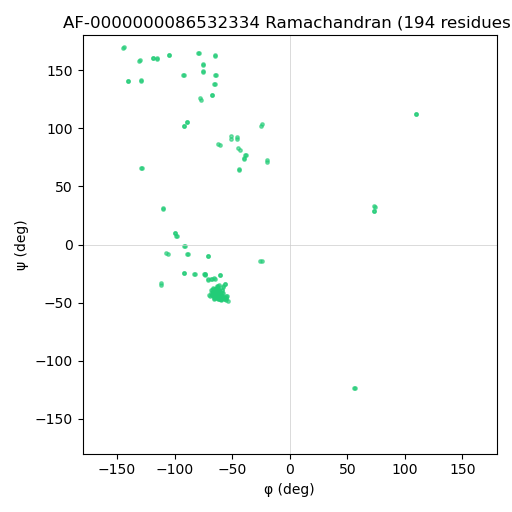.693 -14.391 -0.723 1 98.25 88 LEU A O 1
ATOM 670 N N . GLY A 1 89 ? -5.469 -13.008 -0.704 1 97.56 89 GLY A N 1
ATOM 671 C CA . GLY A 1 89 ? -5.766 -13.32 0.686 1 97.56 89 GLY A CA 1
ATOM 672 C C . GLY A 1 89 ? -4.777 -12.711 1.659 1 97.56 89 GLY A C 1
ATOM 673 O O . GLY A 1 89 ? -4.5 -13.281 2.715 1 97.56 89 GLY A O 1
ATOM 674 N N . LEU A 1 90 ? -4.195 -11.609 1.298 1 98.31 90 LEU A N 1
ATOM 675 C CA . LEU A 1 90 ? -3.262 -10.867 2.137 1 98.31 90 LEU A CA 1
ATOM 676 C C . LEU A 1 90 ? -3.916 -9.617 2.699 1 98.31 90 LEU A C 1
ATOM 678 O O . LEU A 1 90 ? -4.969 -9.188 2.215 1 98.31 90 LEU A O 1
ATOM 682 N N . GLN A 1 91 ? -3.312 -9.07 3.709 1 97.94 91 GLN A N 1
ATOM 683 C CA . GLN A 1 91 ? -3.799 -7.863 4.363 1 97.94 91 GLN A CA 1
ATOM 684 C C . GLN A 1 91 ? -2.645 -6.938 4.738 1 97.94 91 GLN A C 1
ATOM 686 O O . GLN A 1 91 ? -1.604 -7.398 5.211 1 97.94 91 GLN A O 1
ATOM 691 N N . LEU A 1 92 ? -2.893 -5.652 4.551 1 98.38 92 LEU A N 1
ATOM 692 C CA . LEU A 1 92 ? -1.893 -4.66 4.93 1 98.38 92 LEU A CA 1
ATOM 693 C C . LEU A 1 92 ? -2.125 -4.172 6.355 1 98.38 92 LEU A C 1
ATOM 695 O O . LEU A 1 92 ? -3.271 -4.012 6.781 1 98.38 92 LEU A O 1
ATOM 699 N N . HIS A 1 93 ? -1.039 -3.902 6.969 1 98.12 93 HIS A N 1
ATOM 700 C CA . HIS A 1 93 ? -0.994 -3.258 8.273 1 98.12 93 HIS A CA 1
ATOM 701 C C . HIS A 1 93 ? -0.022 -2.082 8.273 1 98.12 93 HIS A C 1
ATOM 703 O O . HIS A 1 93 ? 0.852 -1.992 7.41 1 98.12 93 HIS A O 1
ATOM 709 N N . GLY A 1 94 ? -0.228 -1.199 9.203 1 98.19 94 GLY A N 1
ATOM 710 C CA . GLY A 1 94 ? 0.611 -0.017 9.305 1 98.19 94 GLY A CA 1
ATOM 711 C C . GLY A 1 94 ? 1.157 0.207 10.703 1 98.19 94 GLY A C 1
ATOM 712 O O . GLY A 1 94 ? 0.467 -0.043 11.695 1 98.19 94 GLY A O 1
ATOM 713 N N . SER A 1 95 ? 2.334 0.622 10.844 1 97.88 95 SER A N 1
ATOM 714 C CA . SER A 1 95 ? 2.971 0.987 12.102 1 97.88 95 SER A CA 1
ATOM 715 C C . SER A 1 95 ? 3.926 2.162 11.922 1 97.88 95 SER A C 1
ATOM 717 O O . SER A 1 95 ? 4.145 2.621 10.797 1 97.88 95 SER A O 1
ATOM 719 N N . LYS A 1 96 ? 4.332 2.656 13.078 1 97.31 96 LYS A N 1
ATOM 720 C CA . LYS A 1 96 ? 5.438 3.609 13.016 1 97.31 96 LYS A CA 1
ATOM 721 C C . LYS A 1 96 ? 6.715 2.943 12.508 1 97.31 96 LYS A C 1
ATOM 723 O O . LYS A 1 96 ? 7.023 1.814 12.891 1 97.31 96 LYS A O 1
ATOM 728 N N . ALA A 1 97 ? 7.41 3.699 11.625 1 94.38 97 ALA A N 1
ATOM 729 C CA . ALA A 1 97 ? 8.688 3.154 11.172 1 94.38 97 ALA A CA 1
ATOM 730 C C . ALA A 1 97 ? 9.703 3.109 12.312 1 94.38 97 ALA A C 1
ATOM 732 O O . ALA A 1 97 ? 9.758 4.023 13.141 1 94.38 97 ALA A O 1
ATOM 733 N N . HIS A 1 98 ? 10.234 1.941 12.406 1 79.31 98 HIS A N 1
ATOM 734 C CA . HIS A 1 98 ? 11.258 1.854 13.438 1 79.31 98 HIS A CA 1
ATOM 735 C C . HIS A 1 98 ? 12.562 2.502 12.969 1 79.31 98 HIS A C 1
ATOM 737 O O . HIS A 1 98 ? 12.898 2.443 11.789 1 79.31 98 HIS A O 1
ATOM 743 N N . ALA A 1 99 ? 13.109 3.496 13.75 1 59.25 99 ALA A N 1
ATOM 744 C CA . ALA A 1 99 ? 14.414 4.117 13.539 1 59.25 99 ALA A CA 1
ATOM 745 C C . ALA A 1 99 ? 15.492 3.066 13.289 1 59.25 99 ALA A C 1
ATOM 747 O O . ALA A 1 99 ? 15.406 1.948 13.805 1 59.25 99 ALA A O 1
ATOM 748 N N . MET B 1 1 ? -24.438 38 10.43 1 37.09 1 MET B N 1
ATOM 749 C CA . MET B 1 1 ? -24.531 36.562 10.5 1 37.09 1 MET B CA 1
ATOM 750 C C . MET B 1 1 ? -23.156 35.906 10.359 1 37.09 1 MET B C 1
ATOM 752 O O . MET B 1 1 ? -22.484 36.094 9.328 1 37.09 1 MET B O 1
ATOM 756 N N . ASP B 1 2 ? -22.266 35.875 11.375 1 36.53 2 ASP B N 1
ATOM 757 C CA . ASP B 1 2 ? -20.875 35.438 11.359 1 36.53 2 ASP B CA 1
ATOM 758 C C . ASP B 1 2 ? -20.75 34.062 10.727 1 36.53 2 ASP B C 1
ATOM 760 O O . ASP B 1 2 ? -21.516 33.125 11.039 1 36.53 2 ASP B O 1
ATOM 764 N N . LYS B 1 3 ? -20.5 33.906 9.461 1 40.75 3 LYS B N 1
ATOM 765 C CA . LYS B 1 3 ? -20.297 32.656 8.758 1 40.75 3 LYS B CA 1
ATOM 766 C C . LYS B 1 3 ? -19.469 31.688 9.602 1 40.75 3 LYS B C 1
ATOM 768 O O . LYS B 1 3 ? -18.312 31.969 9.938 1 40.75 3 LYS B O 1
ATOM 773 N N . ILE B 1 4 ? -19.984 31.125 10.586 1 42.81 4 ILE B N 1
ATOM 774 C CA . ILE B 1 4 ? -19.281 30.062 11.305 1 42.81 4 ILE B CA 1
ATOM 775 C C . ILE B 1 4 ? -18.672 29.094 10.305 1 42.81 4 ILE B C 1
ATOM 777 O O . ILE B 1 4 ? -19.375 28.516 9.469 1 42.81 4 ILE B O 1
ATOM 781 N N . SER B 1 5 ? -17.469 29.375 9.719 1 41.72 5 SER B N 1
ATOM 782 C CA . SER B 1 5 ? -16.688 28.406 8.961 1 41.72 5 SER B CA 1
ATOM 783 C C . SER B 1 5 ? -16.641 27.062 9.68 1 41.72 5 SER B C 1
ATOM 785 O O . SER B 1 5 ? -16.078 26.953 10.781 1 41.72 5 SER B O 1
ATOM 787 N N . THR B 1 6 ? -17.641 26.391 9.859 1 44.47 6 THR B N 1
ATOM 788 C CA . THR B 1 6 ? -17.547 25.031 10.352 1 44.47 6 THR B CA 1
ATOM 789 C C . THR B 1 6 ? -16.359 24.297 9.727 1 44.47 6 THR B C 1
ATOM 791 O O . THR B 1 6 ? -16.234 24.234 8.508 1 44.47 6 THR B O 1
ATOM 794 N N . ARG B 1 7 ? -15.195 24.641 10.258 1 44.91 7 ARG B N 1
ATOM 795 C CA . ARG B 1 7 ? -14.055 23.828 9.805 1 44.91 7 ARG B CA 1
ATOM 796 C C . ARG B 1 7 ? -14.398 22.344 9.82 1 44.91 7 ARG B C 1
ATOM 798 O O . ARG B 1 7 ? -14.922 21.844 10.812 1 44.91 7 ARG B O 1
ATOM 805 N N . PRO B 1 8 ? -14.844 21.781 8.812 1 45.5 8 PRO B N 1
ATOM 806 C CA . PRO B 1 8 ? -15.047 20.328 8.891 1 45.5 8 PRO B CA 1
ATOM 807 C C . PRO B 1 8 ? -14.148 19.656 9.93 1 45.5 8 PRO B C 1
ATOM 809 O O . PRO B 1 8 ? -13.031 20.125 10.172 1 45.5 8 PRO B O 1
ATOM 812 N N . TRP B 1 9 ? -14.633 19.297 11.109 1 45.88 9 TRP B N 1
ATOM 813 C CA . TRP B 1 9 ? -13.898 18.5 12.078 1 45.88 9 TRP B CA 1
ATOM 814 C C . TRP B 1 9 ? -12.758 17.734 11.406 1 45.88 9 TRP B C 1
ATOM 816 O O . TRP B 1 9 ? -12.984 16.812 10.625 1 45.88 9 TRP B O 1
ATOM 826 N N . ASP B 1 10 ? -11.703 18.469 11.016 1 59.56 10 ASP B N 1
ATOM 827 C CA . ASP B 1 10 ? -10.523 17.859 10.406 1 59.56 10 ASP B CA 1
ATOM 828 C C . ASP B 1 10 ? -9.844 16.891 11.359 1 59.56 10 ASP B C 1
ATOM 830 O O . ASP B 1 10 ? -9.367 17.281 12.422 1 59.56 10 ASP B O 1
ATOM 834 N N . SER B 1 11 ? -10.281 15.539 11.406 1 68 11 SER B N 1
ATOM 835 C CA . SER B 1 11 ? -9.68 14.445 12.156 1 68 11 SER B CA 1
ATOM 836 C C . SER B 1 11 ? -8.195 14.703 12.398 1 68 11 SER B C 1
ATOM 838 O O . SER B 1 11 ? -7.625 14.203 13.375 1 68 11 SER B O 1
ATOM 840 N N . ALA B 1 12 ? -7.637 15.602 11.742 1 76.94 12 ALA B N 1
ATOM 841 C CA . ALA B 1 12 ? -6.207 15.859 11.867 1 76.94 12 ALA B CA 1
ATOM 842 C C . ALA B 1 12 ? -5.895 16.562 13.188 1 76.94 12 ALA B C 1
ATOM 844 O O . ALA B 1 12 ? -4.805 16.391 13.742 1 76.94 12 ALA B O 1
ATOM 845 N N . ASP B 1 13 ? -6.879 17.25 13.711 1 80.69 13 ASP B N 1
ATOM 846 C CA . ASP B 1 13 ? -6.637 18.047 14.906 1 80.69 13 ASP B CA 1
ATOM 847 C C . ASP B 1 13 ? -6.438 17.156 16.125 1 80.69 13 ASP B C 1
ATOM 849 O O . ASP B 1 13 ? -5.914 17.609 17.156 1 80.69 13 ASP B O 1
ATOM 853 N N . HIS B 1 14 ? -6.707 15.914 15.922 1 85 14 HIS B N 1
ATOM 854 C CA . HIS B 1 14 ? -6.633 15.031 17.078 1 85 14 HIS B CA 1
ATOM 855 C C . HIS B 1 14 ? -5.402 14.133 17 1 85 14 HIS B C 1
ATOM 857 O O . HIS B 1 14 ? -5.074 13.438 17.969 1 85 14 HIS B O 1
ATOM 863 N N . LEU B 1 15 ? -4.789 14.203 15.93 1 93 15 LEU B N 1
ATOM 864 C CA . LEU B 1 15 ? -3.564 13.414 15.789 1 93 15 LEU B CA 1
ATOM 865 C C . LEU B 1 15 ? -2.354 14.211 16.266 1 93 15 LEU B C 1
ATOM 867 O O . LEU B 1 15 ? -1.864 15.094 15.555 1 93 15 LEU B O 1
ATOM 871 N N . LYS B 1 16 ? -1.807 13.883 17.453 1 91.25 16 LYS B N 1
ATOM 872 C CA . LYS B 1 16 ? -0.786 14.734 18.062 1 91.25 16 LYS B CA 1
ATOM 873 C C . LYS B 1 16 ? 0.569 14.031 18.078 1 91.25 16 LYS B C 1
ATOM 875 O O . LYS B 1 16 ? 1.612 14.688 18.016 1 91.25 16 LYS B O 1
ATOM 880 N N . THR B 1 17 ? 0.548 12.703 18.234 1 94.75 17 THR B N 1
ATOM 881 C CA . THR B 1 17 ? 1.806 11.969 18.344 1 94.75 17 THR B CA 1
ATOM 882 C C . THR B 1 17 ? 1.975 11.016 17.156 1 94.75 17 THR B C 1
ATOM 884 O O . THR B 1 17 ? 1.001 10.68 16.484 1 94.75 17 THR B O 1
ATOM 887 N N . GLU B 1 18 ? 3.201 10.656 16.969 1 95.31 18 GLU B N 1
ATOM 888 C CA . GLU B 1 18 ? 3.49 9.664 15.938 1 95.31 18 GLU B CA 1
ATOM 889 C C . GLU B 1 18 ? 2.727 8.367 16.188 1 95.31 18 GLU B C 1
ATOM 891 O O . GLU B 1 18 ? 2.295 7.699 15.25 1 95.31 18 GLU B O 1
ATOM 896 N N . ASP B 1 19 ? 2.6 8.047 17.484 1 96.06 19 ASP B N 1
ATOM 897 C CA . ASP B 1 19 ? 1.849 6.844 17.828 1 96.06 19 ASP B CA 1
ATOM 898 C C . ASP B 1 19 ? 0.37 6.996 17.484 1 96.06 19 ASP B C 1
ATOM 900 O O . ASP B 1 19 ? -0.264 6.051 17.016 1 96.06 19 ASP B O 1
ATOM 904 N N . ASP B 1 20 ? -0.152 8.203 17.703 1 95.88 20 ASP B N 1
ATOM 905 C CA . ASP B 1 20 ? -1.528 8.484 17.312 1 95.88 20 ASP B CA 1
ATOM 906 C C . ASP B 1 20 ? -1.715 8.289 15.805 1 95.88 20 ASP B C 1
ATOM 908 O O . ASP B 1 20 ? -2.699 7.688 15.375 1 95.88 20 ASP B O 1
ATOM 912 N N . MET B 1 21 ? -0.805 8.773 15.109 1 97.19 21 MET B N 1
ATOM 913 C CA . MET B 1 21 ? -0.883 8.75 13.656 1 97.19 21 MET B CA 1
ATOM 914 C C . MET B 1 21 ? -0.776 7.316 13.133 1 97.19 21 MET B C 1
ATOM 916 O O . MET B 1 21 ? -1.538 6.914 12.25 1 97.19 21 MET B O 1
ATOM 920 N N . ALA B 1 22 ? 0.128 6.547 13.703 1 97.88 22 ALA B N 1
ATOM 921 C CA . ALA B 1 22 ? 0.286 5.156 13.297 1 97.88 22 ALA B CA 1
ATOM 922 C C . ALA B 1 22 ? -0.963 4.344 13.617 1 97.88 22 ALA B C 1
ATOM 924 O O . ALA B 1 22 ? -1.398 3.514 12.82 1 97.88 22 ALA B O 1
ATOM 925 N N . ASP B 1 23 ? -1.509 4.574 14.82 1 97.5 23 ASP B N 1
ATOM 926 C CA . ASP B 1 23 ? -2.723 3.867 15.219 1 97.5 23 ASP B CA 1
ATOM 927 C C . ASP B 1 23 ? -3.885 4.207 14.289 1 97.5 23 ASP B C 1
ATOM 929 O O . ASP B 1 23 ? -4.676 3.332 13.922 1 97.5 23 ASP B O 1
ATOM 933 N N . TYR B 1 24 ? -4.027 5.445 14.039 1 97.62 24 TYR B N 1
ATOM 934 C CA . TYR B 1 24 ? -5.059 5.895 13.109 1 97.62 24 TYR B CA 1
ATOM 935 C C . TYR B 1 24 ? -4.887 5.23 11.75 1 97.62 24 TYR B C 1
ATOM 937 O O . TYR B 1 24 ? -5.855 4.75 11.156 1 97.62 24 TYR B O 1
ATOM 945 N N . PHE B 1 25 ? -3.615 5.219 11.234 1 98.12 25 PHE B N 1
ATOM 946 C CA . PHE B 1 25 ? -3.293 4.609 9.945 1 98.12 25 PHE B CA 1
ATOM 947 C C . PHE B 1 25 ? -3.652 3.131 9.945 1 98.12 25 PHE B C 1
ATOM 949 O O . PHE B 1 25 ? -4.305 2.648 9.016 1 98.12 25 PHE B O 1
ATOM 956 N N . GLU B 1 26 ? -3.287 2.4 10.953 1 98.44 26 GLU B N 1
ATOM 957 C CA . GLU B 1 26 ? -3.586 0.978 11.094 1 98.44 26 GLU B CA 1
ATOM 958 C C . GLU B 1 26 ? -5.094 0.728 11.094 1 98.44 26 GLU B C 1
ATOM 960 O O . GLU B 1 26 ? -5.574 -0.194 10.43 1 98.44 26 GLU B O 1
ATOM 965 N N . ALA B 1 27 ? -5.852 1.523 11.852 1 97.5 27 ALA B N 1
ATOM 966 C CA . ALA B 1 27 ? -7.305 1.382 11.906 1 97.5 27 ALA B CA 1
ATOM 967 C C . ALA B 1 27 ? -7.93 1.587 10.531 1 97.5 27 ALA B C 1
ATOM 969 O O . ALA B 1 27 ? -8.844 0.853 10.141 1 97.5 27 ALA B O 1
ATOM 970 N N . CYS B 1 28 ? -7.434 2.557 9.812 1 97.38 28 CYS B N 1
ATOM 971 C CA . CYS B 1 28 ? -7.961 2.852 8.492 1 97.38 28 CYS B CA 1
ATOM 972 C C . CYS B 1 28 ? -7.648 1.726 7.512 1 97.38 28 CYS B C 1
ATOM 974 O O . CYS B 1 28 ? -8.484 1.369 6.68 1 97.38 28 CYS B O 1
ATOM 976 N N . LEU B 1 29 ? -6.453 1.138 7.586 1 97.88 29 LEU B N 1
ATOM 977 C CA . LEU B 1 29 ? -6.098 0.013 6.727 1 97.88 29 LEU B CA 1
ATOM 978 C C . LEU B 1 29 ? -7.02 -1.175 6.98 1 97.88 29 LEU B C 1
ATOM 980 O O . LEU B 1 29 ? -7.402 -1.88 6.043 1 97.88 29 LEU B O 1
ATOM 984 N N . GLN B 1 30 ? -7.43 -1.377 8.188 1 96.25 30 GLN B N 1
ATOM 985 C CA . GLN B 1 30 ? -8.305 -2.488 8.539 1 96.25 30 GLN B CA 1
ATOM 986 C C . GLN B 1 30 ? -9.711 -2.283 7.988 1 96.25 30 GLN B C 1
ATOM 988 O O . GLN B 1 30 ? -10.383 -3.244 7.605 1 96.25 30 GLN B O 1
ATOM 993 N N . GLU B 1 31 ? -10.039 -1.061 7.895 1 96.25 31 GLU B N 1
ATOM 994 C CA . GLU B 1 31 ? -11.406 -0.743 7.492 1 96.25 31 GLU B CA 1
ATOM 995 C C . GLU B 1 31 ? -11.508 -0.583 5.977 1 96.25 31 GLU B C 1
ATOM 997 O O . GLU B 1 31 ? -12.57 -0.819 5.391 1 96.25 31 GLU B O 1
ATOM 1002 N N . ALA B 1 32 ? -10.5 -0.273 5.289 1 95.69 32 ALA B N 1
ATOM 1003 C CA . ALA B 1 32 ? -10.508 0.223 3.914 1 95.69 32 ALA B CA 1
ATOM 1004 C C . ALA B 1 32 ? -10.828 -0.898 2.93 1 95.69 32 ALA B C 1
ATOM 1006 O O . ALA B 1 32 ? -11.383 -0.652 1.859 1 95.69 32 ALA B O 1
ATOM 1007 N N . GLY B 1 33 ? -10.523 -2.164 3.314 1 92.5 33 GLY B N 1
ATOM 1008 C CA . GLY B 1 33 ? -10.57 -3.197 2.291 1 92.5 33 GLY B CA 1
ATOM 1009 C C . GLY B 1 33 ? -9.68 -2.895 1.101 1 92.5 33 GLY B C 1
ATOM 1010 O O . GLY B 1 33 ? -8.492 -2.627 1.263 1 92.5 33 GLY B O 1
ATOM 1011 N N . ASP B 1 34 ? -10.227 -2.861 -0.087 1 94.5 34 ASP B N 1
ATOM 1012 C CA . ASP B 1 34 ? -9.43 -2.549 -1.271 1 94.5 34 ASP B CA 1
ATOM 1013 C C . ASP B 1 34 ? -9.805 -1.18 -1.837 1 94.5 34 ASP B C 1
ATOM 1015 O O . ASP B 1 34 ? -9.711 -0.957 -3.047 1 94.5 34 ASP B O 1
ATOM 1019 N N . ASP B 1 35 ? -10.227 -0.255 -0.974 1 96.06 35 ASP B N 1
ATOM 1020 C CA . ASP B 1 35 ? -10.602 1.101 -1.368 1 96.06 35 ASP B CA 1
ATOM 1021 C C . ASP B 1 35 ? -9.406 2.045 -1.282 1 96.06 35 ASP B C 1
ATOM 1023 O O . ASP B 1 35 ? -9.078 2.545 -0.204 1 96.06 35 ASP B O 1
ATOM 1027 N N . PRO B 1 36 ? -8.82 2.355 -2.396 1 96.94 36 PRO B N 1
ATOM 1028 C CA . PRO B 1 36 ? -7.617 3.195 -2.354 1 96.94 36 PRO B CA 1
ATOM 1029 C C . PRO B 1 36 ? -7.914 4.625 -1.906 1 96.94 36 PRO B C 1
ATOM 1031 O O . PRO B 1 36 ? -7.066 5.266 -1.28 1 96.94 36 PRO B O 1
ATOM 1034 N N . ALA B 1 37 ? -9.102 5.125 -2.184 1 96.31 37 ALA B N 1
ATOM 1035 C CA . ALA B 1 37 ? -9.461 6.492 -1.808 1 96.31 37 ALA B CA 1
ATOM 1036 C C . ALA B 1 37 ? -9.516 6.645 -0.29 1 96.31 37 ALA B C 1
ATOM 1038 O O . ALA B 1 37 ? -9.148 7.691 0.25 1 96.31 37 ALA B O 1
ATOM 1039 N N . PHE B 1 38 ? -10.047 5.613 0.347 1 96.06 38 PHE B N 1
ATOM 1040 C CA . PHE B 1 38 ? -10.125 5.621 1.803 1 96.06 38 PHE B CA 1
ATOM 1041 C C . PHE B 1 38 ? -8.734 5.715 2.414 1 96.06 38 PHE B C 1
ATOM 1043 O O . PHE B 1 38 ? -8.508 6.5 3.34 1 96.06 38 PHE B O 1
ATOM 1050 N N . ILE B 1 39 ? -7.824 4.965 1.91 1 97.44 39 ILE B N 1
ATOM 1051 C CA . ILE B 1 39 ? -6.461 4.949 2.426 1 97.44 39 ILE B CA 1
ATOM 1052 C C . ILE B 1 39 ? -5.766 6.27 2.092 1 97.44 39 ILE B C 1
ATOM 1054 O O . ILE B 1 39 ? -5.07 6.844 2.934 1 97.44 39 ILE B O 1
ATOM 1058 N N . ALA B 1 40 ? -5.934 6.754 0.887 1 97.44 40 ALA B N 1
ATOM 1059 C CA . ALA B 1 40 ? -5.359 8.039 0.503 1 97.44 40 ALA B CA 1
ATOM 1060 C C . ALA B 1 40 ? -5.867 9.156 1.408 1 97.44 40 ALA B C 1
ATOM 1062 O O . ALA B 1 40 ? -5.102 10.031 1.816 1 97.44 40 ALA B O 1
ATOM 1063 N N . HIS B 1 41 ? -7.129 9.117 1.699 1 95.94 41 HIS B N 1
ATOM 1064 C CA . HIS B 1 41 ? -7.707 10.109 2.602 1 95.94 41 HIS B CA 1
ATOM 1065 C C . HIS B 1 41 ? -7.043 10.055 3.973 1 95.94 41 HIS B C 1
A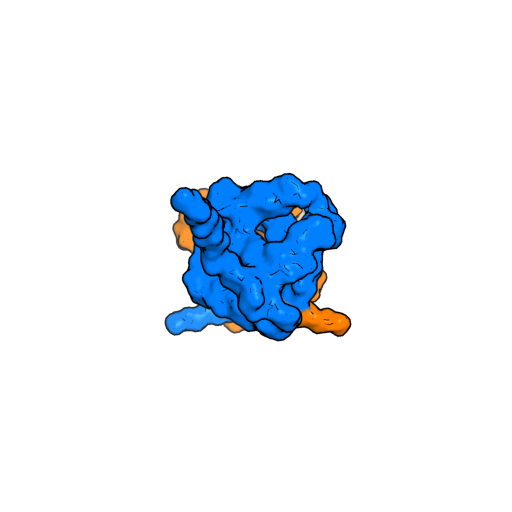TOM 1067 O O . HIS B 1 41 ? -6.727 11.102 4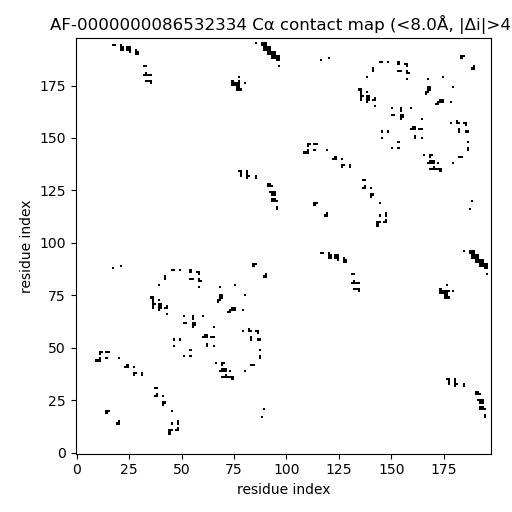.551 1 95.94 41 HIS B O 1
ATOM 1073 N N . ALA B 1 42 ? -6.898 8.859 4.508 1 96.94 42 ALA B N 1
ATOM 1074 C CA . ALA B 1 42 ? -6.238 8.688 5.801 1 96.94 42 ALA B CA 1
ATOM 1075 C C . ALA B 1 42 ? -4.84 9.305 5.781 1 96.94 42 ALA B C 1
ATOM 1077 O O . ALA B 1 42 ? -4.457 10.023 6.711 1 96.94 42 ALA B O 1
ATOM 1078 N N . LEU B 1 43 ? -4.121 9.055 4.727 1 98.19 43 LEU B N 1
ATOM 1079 C CA . LEU B 1 43 ? -2.787 9.625 4.594 1 98.19 43 LEU B CA 1
ATOM 1080 C C . LEU B 1 43 ? -2.855 11.148 4.496 1 98.19 43 LEU B C 1
ATOM 1082 O O . LEU B 1 43 ? -1.985 11.844 5.02 1 98.19 43 LEU B O 1
ATOM 1086 N N . GLY B 1 44 ? -3.838 11.602 3.822 1 97 44 GLY B N 1
ATOM 1087 C CA . GLY B 1 44 ? -4.055 13.031 3.746 1 97 44 GLY B CA 1
ATOM 1088 C C . GLY B 1 44 ? -4.312 13.672 5.098 1 97 44 GLY B C 1
ATOM 1089 O O . GLY B 1 44 ? -3.809 14.758 5.387 1 97 44 GLY B O 1
ATOM 1090 N N . VAL B 1 45 ? -5.137 13.055 5.922 1 96.56 45 VAL B N 1
ATOM 1091 C CA . VAL B 1 45 ? -5.422 13.531 7.27 1 96.56 45 VAL B CA 1
ATOM 1092 C C . VAL B 1 45 ? -4.125 13.602 8.078 1 96.56 45 VAL B C 1
ATOM 1094 O O . VAL B 1 45 ? -3.848 14.609 8.727 1 96.56 45 VAL B O 1
ATOM 1097 N N . ILE B 1 46 ? -3.33 12.602 8 1 97.75 46 ILE B N 1
ATOM 1098 C CA . ILE B 1 46 ? -2.072 12.555 8.742 1 97.75 46 ILE B CA 1
ATOM 1099 C C . ILE B 1 46 ? -1.119 13.617 8.203 1 97.75 46 ILE B C 1
ATOM 1101 O O . ILE B 1 46 ? -0.451 14.312 8.969 1 97.75 46 ILE B O 1
ATOM 1105 N N . ALA B 1 47 ? -1.055 13.742 6.879 1 97.69 47 ALA B N 1
ATOM 1106 C CA . ALA B 1 47 ? -0.189 14.742 6.25 1 97.69 47 ALA B CA 1
ATOM 1107 C C . ALA B 1 47 ? -0.549 16.156 6.711 1 97.69 47 ALA B C 1
ATOM 1109 O O . ALA B 1 47 ? 0.334 16.969 6.957 1 97.69 47 ALA B O 1
ATOM 1110 N N . ARG B 1 48 ? -1.782 16.375 6.84 1 95.5 48 ARG B N 1
ATOM 1111 C CA . ARG B 1 48 ? -2.219 17.688 7.312 1 95.5 48 ARG B CA 1
ATOM 1112 C C . ARG B 1 48 ? -1.794 17.906 8.758 1 95.5 48 ARG B C 1
ATOM 1114 O O . ARG B 1 48 ? -1.38 19.016 9.125 1 95.5 48 ARG B O 1
ATOM 1121 N N . ALA B 1 49 ? -1.902 16.938 9.562 1 95.62 49 ALA B N 1
ATOM 1122 C CA . ALA B 1 49 ? -1.494 17.047 10.961 1 95.62 49 ALA B CA 1
ATOM 1123 C C . ALA B 1 49 ? 0.004 17.312 11.078 1 95.62 49 ALA B C 1
ATOM 1125 O O . ALA B 1 49 ? 0.444 18.047 11.961 1 95.62 49 ALA B O 1
ATOM 1126 N N . ARG B 1 50 ? 0.794 16.75 10.234 1 95.56 50 ARG B N 1
ATOM 1127 C CA . ARG B 1 50 ? 2.248 16.875 10.258 1 95.56 50 ARG B CA 1
ATOM 1128 C C . ARG B 1 50 ? 2.703 18.172 9.578 1 95.56 50 ARG B C 1
ATOM 1130 O O . ARG B 1 50 ? 3.803 18.656 9.844 1 95.56 50 ARG B O 1
ATOM 1137 N N . GLY B 1 51 ? 1.921 18.672 8.703 1 96 51 GLY B N 1
ATOM 1138 C CA . GLY B 1 51 ? 2.273 19.797 7.855 1 96 51 GLY B CA 1
ATOM 1139 C C . GLY B 1 51 ? 2.469 19.406 6.402 1 96 51 GLY B C 1
ATOM 1140 O O . GLY B 1 51 ? 3.496 18.828 6.039 1 96 51 GLY B O 1
ATOM 1141 N N . MET B 1 52 ? 1.62 19.844 5.547 1 97.44 52 MET B N 1
ATOM 1142 C CA . MET B 1 52 ? 1.539 19.453 4.141 1 97.44 52 MET B CA 1
ATOM 1143 C C . MET B 1 52 ? 2.816 19.828 3.4 1 97.44 52 MET B C 1
ATOM 1145 O O . MET B 1 52 ? 3.34 19.047 2.611 1 97.44 52 MET B O 1
ATOM 1149 N N . SER B 1 53 ? 3.355 21.016 3.662 1 97.94 53 SER B N 1
ATOM 1150 C CA . SER B 1 53 ? 4.543 21.484 2.953 1 97.94 53 SER B CA 1
ATOM 1151 C C . SER B 1 53 ? 5.754 20.609 3.271 1 97.94 53 SER B C 1
ATOM 1153 O O . SER B 1 53 ? 6.504 20.234 2.371 1 97.94 53 SER B O 1
ATOM 1155 N N . GLN B 1 54 ? 5.918 20.328 4.539 1 98 54 GLN B N 1
ATOM 1156 C CA . GLN B 1 54 ? 7.047 19.5 4.945 1 98 54 GLN B CA 1
ATOM 1157 C C . GLN B 1 54 ? 6.914 18.078 4.395 1 98 54 GLN B C 1
ATOM 1159 O O . GLN B 1 54 ? 7.891 17.516 3.906 1 98 54 GLN B O 1
ATOM 1164 N N . VAL B 1 55 ? 5.738 17.531 4.453 1 98.38 55 VAL B N 1
ATOM 1165 C CA . VAL B 1 55 ? 5.504 16.172 3.963 1 98.38 55 VAL B CA 1
ATOM 1166 C C . VAL B 1 55 ? 5.77 16.109 2.459 1 98.38 55 VAL B C 1
ATOM 1168 O O . VAL B 1 55 ? 6.391 15.172 1.968 1 98.38 55 VAL B O 1
ATOM 1171 N N . ALA B 1 56 ? 5.246 17.109 1.718 1 98.75 56 ALA B N 1
ATOM 1172 C CA . ALA B 1 56 ? 5.457 17.156 0.274 1 98.75 56 ALA B CA 1
ATOM 1173 C C . ALA B 1 56 ? 6.945 17.172 -0.063 1 98.75 56 ALA B C 1
ATOM 1175 O O . ALA B 1 56 ? 7.402 16.422 -0.922 1 98.75 56 ALA B O 1
ATOM 1176 N N . ARG B 1 57 ? 7.695 17.953 0.61 1 98.56 57 ARG B N 1
ATOM 1177 C CA . ARG B 1 57 ? 9.141 18.047 0.403 1 98.56 57 ARG B CA 1
ATOM 1178 C C . ARG B 1 57 ? 9.812 16.703 0.673 1 98.56 57 ARG B C 1
ATOM 1180 O O . ARG B 1 57 ? 10.609 16.234 -0.141 1 98.56 57 ARG B O 1
ATOM 1187 N N . ASP B 1 58 ? 9.461 16.062 1.804 1 98.38 58 ASP B N 1
ATOM 1188 C CA . ASP B 1 58 ? 10.062 14.789 2.188 1 98.38 58 ASP B CA 1
ATOM 1189 C C . ASP B 1 58 ? 9.703 13.68 1.197 1 98.38 58 ASP B C 1
ATOM 1191 O O . ASP B 1 58 ? 10.484 12.758 0.977 1 98.38 58 ASP B O 1
ATOM 1195 N N . ALA B 1 59 ? 8.555 13.797 0.579 1 98.44 59 ALA B N 1
ATOM 1196 C CA . ALA B 1 59 ? 8.078 12.797 -0.367 1 98.44 59 ALA B CA 1
ATOM 1197 C C . ALA B 1 59 ? 8.562 13.094 -1.781 1 98.44 59 ALA B C 1
ATOM 1199 O O . ALA B 1 59 ? 8.352 12.305 -2.701 1 98.44 59 ALA B O 1
ATOM 1200 N N . GLY B 1 60 ? 9.164 14.25 -1.944 1 98.5 60 GLY B N 1
ATOM 1201 C CA . GLY B 1 60 ? 9.625 14.641 -3.268 1 98.5 60 GLY B CA 1
ATOM 1202 C C . GLY B 1 60 ? 8.5 15.055 -4.195 1 98.5 60 GLY B C 1
ATOM 1203 O O . GLY B 1 60 ? 8.539 14.766 -5.395 1 98.5 60 GLY B O 1
ATOM 1204 N N . LEU B 1 61 ? 7.512 15.609 -3.697 1 98.38 61 LEU B N 1
ATOM 1205 C CA . LEU B 1 61 ? 6.355 16.094 -4.438 1 98.38 61 LEU B CA 1
ATOM 1206 C C . LEU B 1 61 ? 6.188 17.609 -4.254 1 98.38 61 LEU B C 1
ATOM 1208 O O . LEU B 1 61 ? 6.719 18.172 -3.301 1 98.38 61 LEU B O 1
ATOM 1212 N N . SER B 1 62 ? 5.445 18.203 -5.184 1 98.25 62 SER B N 1
ATOM 1213 C CA . SER B 1 62 ? 4.953 19.547 -4.891 1 98.25 62 SER B CA 1
ATOM 1214 C C . SER B 1 62 ? 3.789 19.516 -3.904 1 98.25 62 SER B C 1
ATOM 1216 O O . SER B 1 62 ? 3.119 18.484 -3.768 1 98.25 62 SER B O 1
ATOM 1218 N N . ARG B 1 63 ? 3.641 20.656 -3.215 1 97.56 63 ARG B N 1
ATOM 1219 C CA . ARG B 1 63 ? 2.496 20.766 -2.318 1 97.56 63 ARG B CA 1
ATOM 1220 C C . ARG B 1 63 ? 1.19 20.5 -3.062 1 97.56 63 ARG B C 1
ATOM 1222 O O . ARG B 1 63 ? 0.344 19.734 -2.596 1 97.56 63 ARG B O 1
ATOM 1229 N N . GLU B 1 64 ? 1.009 21.094 -4.184 1 96.94 64 GLU B N 1
ATOM 1230 C CA . GLU B 1 64 ? -0.182 20.875 -5 1 96.94 64 GLU B CA 1
ATOM 1231 C C . GLU B 1 64 ? -0.302 19.422 -5.434 1 96.94 64 GLU B C 1
ATOM 1233 O O . GLU B 1 64 ? -1.397 18.859 -5.434 1 96.94 64 GLU B O 1
ATOM 1238 N N . GLY B 1 65 ? 0.784 18.797 -5.793 1 97.44 65 GLY B N 1
ATOM 1239 C CA . GLY B 1 65 ? 0.8 17.391 -6.176 1 97.44 65 GLY B CA 1
ATOM 1240 C C . GLY B 1 65 ? 0.354 16.469 -5.062 1 97.44 65 GLY B C 1
ATOM 1241 O O . GLY B 1 65 ? -0.381 15.5 -5.309 1 97.44 65 GLY B O 1
ATOM 1242 N N . LEU B 1 66 ? 0.842 16.781 -3.869 1 98.12 66 LEU B N 1
ATOM 1243 C CA . LEU B 1 66 ? 0.456 15.969 -2.721 1 98.12 66 LEU B CA 1
ATOM 1244 C C . LEU B 1 66 ? -1.037 16.109 -2.438 1 98.12 66 LEU B C 1
ATOM 1246 O O . LEU B 1 66 ? -1.715 15.109 -2.178 1 98.12 66 LEU B O 1
ATOM 1250 N N . TYR B 1 67 ? -1.642 17.281 -2.516 1 96.19 67 TYR B N 1
ATOM 1251 C CA . TYR B 1 67 ? -3.072 17.5 -2.338 1 96.19 67 TYR B CA 1
ATOM 1252 C C . TYR B 1 67 ? -3.879 16.719 -3.363 1 96.19 67 TYR B C 1
ATOM 1254 O O . TYR B 1 67 ? -4.867 16.062 -3.016 1 96.19 67 TYR B O 1
ATOM 1262 N N . LYS B 1 68 ? -3.422 16.75 -4.531 1 96.12 68 LYS B N 1
ATOM 1263 C CA . LYS B 1 68 ? -4.125 16.047 -5.598 1 96.12 68 LYS B CA 1
ATOM 1264 C C . LYS B 1 68 ? -4.059 14.531 -5.398 1 96.12 68 LYS B C 1
ATOM 1266 O O . LYS B 1 68 ? -5.059 13.836 -5.566 1 96.12 68 LYS B O 1
ATOM 1271 N N . ALA B 1 69 ? -2.936 14.102 -5.062 1 96.81 69 ALA B N 1
ATOM 1272 C CA . ALA B 1 69 ? -2.719 12.664 -4.906 1 96.81 69 ALA B CA 1
ATOM 1273 C C . ALA B 1 69 ? -3.574 12.102 -3.777 1 96.81 69 ALA B C 1
ATOM 1275 O O . ALA B 1 69 ? -4.09 10.984 -3.877 1 96.81 69 ALA B O 1
ATOM 1276 N N . LEU B 1 70 ? -3.701 12.859 -2.697 1 97.12 70 LEU B N 1
ATOM 1277 C CA . LEU B 1 70 ? -4.359 12.352 -1.499 1 97.12 70 LEU B CA 1
ATOM 1278 C C . LEU B 1 70 ? -5.812 12.82 -1.438 1 97.12 70 LEU B C 1
ATOM 1280 O O . LEU B 1 70 ? -6.5 12.586 -0.442 1 97.12 70 LEU B O 1
ATOM 1284 N N . SER B 1 71 ? -6.297 13.445 -2.49 1 93.06 71 SER B N 1
ATOM 1285 C CA . SER B 1 71 ? -7.676 13.93 -2.535 1 93.06 71 SER B CA 1
ATOM 1286 C C . SER B 1 71 ? -8.648 12.797 -2.848 1 93.06 71 SER B C 1
ATOM 1288 O O . SER B 1 71 ? -8.227 11.695 -3.219 1 93.06 71 SER B O 1
ATOM 1290 N N . HIS B 1 72 ? -9.93 13 -2.629 1 88.19 72 HIS B N 1
ATOM 1291 C CA . HIS B 1 72 ? -10.984 12.016 -2.844 1 88.19 72 HIS B CA 1
ATOM 1292 C C . HIS B 1 72 ? -10.977 11.508 -4.281 1 88.19 72 HIS B C 1
ATOM 1294 O O . HIS B 1 72 ? -11.25 10.328 -4.527 1 88.19 72 HIS B O 1
ATOM 1300 N N . ASP B 1 73 ? -10.641 12.375 -5.176 1 88.69 73 ASP B N 1
ATOM 1301 C CA . ASP B 1 73 ? -10.656 12.008 -6.59 1 88.69 73 ASP B CA 1
ATOM 1302 C C . ASP B 1 73 ? -9.258 11.664 -7.082 1 88.69 73 ASP B C 1
ATOM 1304 O O . ASP B 1 73 ? -9.023 11.555 -8.289 1 88.69 73 ASP B O 1
ATOM 1308 N N . GLY B 1 74 ? -8.406 11.57 -6.16 1 89.56 74 GLY B N 1
ATOM 1309 C CA . GLY B 1 74 ? -7.047 11.25 -6.555 1 89.56 74 GLY B CA 1
ATOM 1310 C C . GLY B 1 74 ? -6.859 9.797 -6.945 1 89.56 74 GLY B C 1
ATOM 1311 O O . GLY B 1 74 ? -7.676 8.945 -6.582 1 89.56 74 GLY B O 1
ATOM 1312 N N . ASN B 1 75 ? -5.992 9.531 -7.812 1 91.25 75 ASN B N 1
ATOM 1313 C CA . ASN B 1 75 ? -5.562 8.195 -8.219 1 91.25 75 ASN B CA 1
ATOM 1314 C C . ASN B 1 75 ? -4.043 8.055 -8.18 1 91.25 75 ASN B C 1
ATOM 1316 O O . ASN B 1 75 ? -3.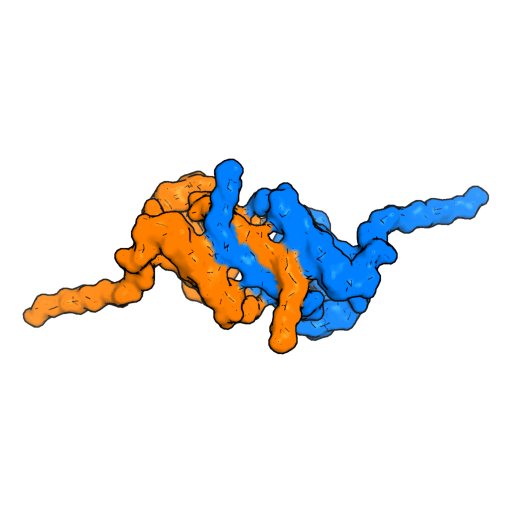414 7.836 -9.219 1 91.25 75 ASN B O 1
ATOM 1320 N N . PRO B 1 76 ? -3.594 8.148 -6.973 1 95.81 76 PRO B N 1
ATOM 1321 C CA . PRO B 1 76 ? -2.135 8.094 -6.875 1 95.81 76 PRO B CA 1
ATOM 1322 C C . PRO B 1 76 ? -1.562 6.746 -7.32 1 95.81 76 PRO B C 1
ATOM 1324 O O . PRO B 1 76 ? -2.232 5.719 -7.203 1 95.81 76 PRO B O 1
ATOM 1327 N N . SER B 1 77 ? -0.38 6.895 -7.914 1 95.5 77 SER B N 1
ATOM 1328 C CA . SER B 1 77 ? 0.344 5.656 -8.18 1 95.5 77 SER B CA 1
ATOM 1329 C C . SER B 1 77 ? 0.741 4.961 -6.883 1 95.5 77 SER B C 1
ATOM 1331 O O . SER B 1 77 ? 0.746 5.578 -5.816 1 95.5 77 SER B O 1
ATOM 1333 N N . PHE B 1 78 ? 1.058 3.756 -6.984 1 97.5 78 PHE B N 1
ATOM 1334 C CA . PHE B 1 78 ? 1.554 3.006 -5.836 1 97.5 78 PHE B CA 1
ATOM 1335 C C . PHE B 1 78 ? 2.859 3.602 -5.324 1 97.5 78 PHE B C 1
ATOM 1337 O O . PHE B 1 78 ? 3.062 3.719 -4.113 1 97.5 78 PHE B O 1
ATOM 1344 N N . GLY B 1 79 ? 3.68 4.055 -6.254 1 96.88 79 GLY B N 1
ATOM 1345 C CA . GLY B 1 79 ? 4.922 4.699 -5.859 1 96.88 79 GLY B CA 1
ATOM 1346 C C . GLY B 1 79 ? 4.707 5.965 -5.051 1 96.88 79 GLY B C 1
ATOM 1347 O O . GLY B 1 79 ? 5.406 6.199 -4.062 1 96.88 79 GLY B O 1
ATOM 1348 N N . THR B 1 80 ? 3.816 6.766 -5.438 1 97.62 80 THR B N 1
ATOM 1349 C CA . THR B 1 80 ? 3.5 7.988 -4.7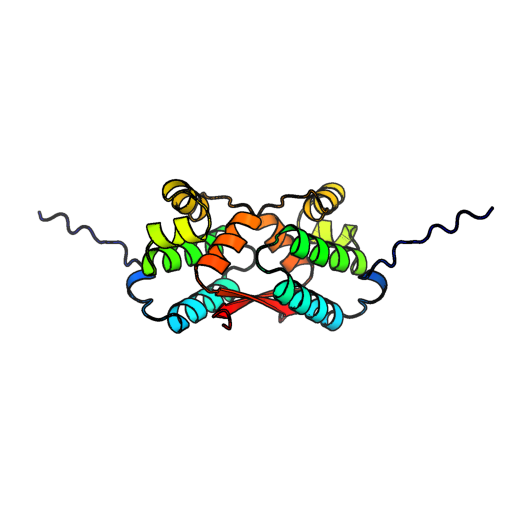07 1 97.62 80 THR B CA 1
ATOM 1350 C C . THR B 1 80 ? 3.043 7.672 -3.287 1 97.62 80 THR B C 1
ATOM 1352 O O . THR B 1 80 ? 3.49 8.305 -2.33 1 97.62 80 THR B O 1
ATOM 1355 N N . ILE B 1 81 ? 2.172 6.688 -3.168 1 98.44 81 ILE B N 1
ATOM 1356 C CA . ILE B 1 81 ? 1.654 6.285 -1.866 1 98.44 81 ILE B CA 1
ATOM 1357 C C . ILE B 1 81 ? 2.805 5.836 -0.969 1 98.44 81 ILE B C 1
ATOM 1359 O O . ILE B 1 81 ? 2.877 6.223 0.2 1 98.44 81 ILE B O 1
ATOM 1363 N N . LEU B 1 82 ? 3.695 5.062 -1.513 1 98.31 82 LEU B N 1
ATOM 1364 C CA . LEU B 1 82 ? 4.816 4.562 -0.723 1 98.31 82 LEU B CA 1
ATOM 1365 C C . LEU B 1 82 ? 5.715 5.707 -0.269 1 98.31 82 LEU B C 1
ATOM 1367 O O . LEU B 1 82 ? 6.18 5.723 0.873 1 98.31 82 LEU B O 1
ATOM 1371 N N . LYS B 1 83 ? 5.977 6.664 -1.141 1 98 83 LYS B N 1
ATOM 1372 C CA . LYS B 1 83 ? 6.781 7.828 -0.779 1 98 83 LYS B CA 1
ATOM 1373 C C . LYS B 1 83 ? 6.129 8.617 0.353 1 98 83 LYS B C 1
ATOM 1375 O O . LYS B 1 83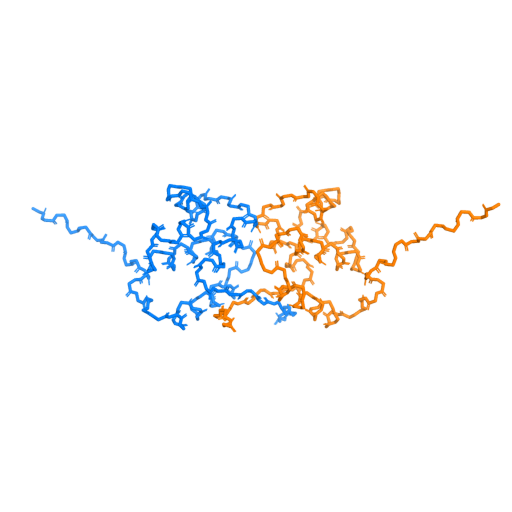 ? 6.812 9.094 1.258 1 98 83 LYS B O 1
ATOM 1380 N N . VAL B 1 84 ? 4.828 8.781 0.256 1 98.69 84 VAL B N 1
ATOM 1381 C CA . VAL B 1 84 ? 4.098 9.523 1.276 1 98.69 84 VAL B CA 1
ATOM 1382 C C . VAL B 1 84 ? 4.156 8.773 2.605 1 98.69 84 VAL B C 1
ATOM 1384 O O . VAL B 1 84 ? 4.402 9.375 3.654 1 98.69 84 VAL B O 1
ATOM 1387 N N . ILE B 1 85 ? 3.91 7.48 2.566 1 98.62 85 ILE B N 1
ATOM 1388 C CA . ILE B 1 85 ? 3.971 6.664 3.771 1 98.62 85 ILE B CA 1
ATOM 1389 C C . ILE B 1 85 ? 5.34 6.816 4.43 1 98.62 85 ILE B C 1
ATOM 1391 O O . ILE B 1 85 ? 5.434 7.035 5.641 1 98.62 85 ILE B O 1
ATOM 1395 N N . LYS B 1 86 ? 6.371 6.75 3.678 1 98.25 86 LYS B N 1
ATOM 1396 C CA . LYS B 1 86 ? 7.734 6.91 4.18 1 98.25 86 LYS B CA 1
ATOM 1397 C C . LYS B 1 86 ? 7.949 8.305 4.75 1 98.25 86 LYS B C 1
ATOM 1399 O O . LYS B 1 86 ? 8.516 8.461 5.836 1 98.25 86 LYS B O 1
ATOM 1404 N N . ALA B 1 87 ? 7.523 9.328 4.066 1 98.31 87 ALA B N 1
ATOM 1405 C CA . ALA B 1 87 ? 7.676 10.719 4.496 1 98.31 87 ALA B CA 1
ATOM 1406 C C . ALA B 1 87 ? 6.977 10.961 5.828 1 98.31 87 ALA B C 1
ATOM 1408 O O . ALA B 1 87 ? 7.41 11.805 6.617 1 98.31 87 ALA B O 1
ATOM 1409 N N . LEU B 1 88 ? 5.969 10.18 6.121 1 98.25 88 LEU B N 1
ATOM 1410 C CA . LEU B 1 88 ? 5.176 10.352 7.332 1 98.25 88 LEU B CA 1
ATOM 1411 C C . LEU B 1 88 ? 5.742 9.516 8.477 1 98.25 88 LEU B C 1
ATOM 1413 O O . LEU B 1 88 ? 5.188 9.5 9.578 1 98.25 88 LEU B O 1
ATOM 1417 N N . GLY B 1 89 ? 6.801 8.781 8.18 1 97.56 89 GLY B N 1
ATOM 1418 C CA . GLY B 1 89 ? 7.395 7.941 9.203 1 97.56 89 GLY B CA 1
ATOM 1419 C C . GLY B 1 89 ? 6.566 6.711 9.523 1 97.56 89 GLY B C 1
ATOM 1420 O O . GLY B 1 89 ? 6.562 6.238 10.664 1 97.56 89 GLY B O 1
ATOM 1421 N N . LEU B 1 90 ? 5.824 6.23 8.578 1 98.31 90 LEU B N 1
ATOM 1422 C CA . LEU B 1 90 ? 5.012 5.027 8.703 1 98.31 90 LEU B CA 1
ATOM 1423 C C . LEU B 1 90 ? 5.645 3.861 7.957 1 98.31 90 LEU B C 1
ATOM 1425 O O . LEU B 1 90 ? 6.531 4.062 7.125 1 98.31 90 LEU B O 1
ATOM 1429 N N . GLN B 1 91 ? 5.203 2.682 8.273 1 97.94 91 GLN B N 1
ATOM 1430 C CA . GLN B 1 91 ? 5.695 1.458 7.648 1 97.94 91 GLN B CA 1
ATOM 1431 C C . GLN B 1 91 ? 4.555 0.475 7.395 1 97.94 91 GLN B C 1
ATOM 1433 O O . GLN B 1 91 ? 3.676 0.302 8.242 1 97.94 91 GLN B O 1
ATOM 1438 N N . LEU B 1 92 ? 4.645 -0.173 6.242 1 98.38 92 LEU B N 1
ATOM 1439 C CA . LEU B 1 92 ? 3.65 -1.188 5.906 1 98.38 92 LEU B CA 1
ATOM 1440 C C . LEU B 1 92 ? 4.117 -2.57 6.352 1 98.38 92 LEU B C 1
ATOM 1442 O O . LEU B 1 92 ? 5.305 -2.889 6.266 1 98.38 92 LEU B O 1
ATOM 1446 N N . HIS B 1 93 ? 3.154 -3.305 6.734 1 98.12 93 HIS B N 1
ATOM 1447 C CA . HIS B 1 93 ? 3.311 -4.723 7.043 1 98.12 93 HIS B CA 1
ATOM 1448 C C . HIS B 1 93 ? 2.252 -5.559 6.332 1 98.12 93 HIS B C 1
ATOM 1450 O O . HIS B 1 93 ? 1.219 -5.035 5.914 1 98.12 93 HIS B O 1
ATOM 1456 N N . GLY B 1 94 ? 2.543 -6.824 6.176 1 98.19 94 GLY B N 1
ATOM 1457 C CA . GLY B 1 94 ? 1.633 -7.734 5.496 1 98.19 94 GLY B CA 1
ATOM 1458 C C . GLY B 1 94 ? 1.356 -9 6.281 1 98.19 94 GLY B C 1
ATOM 1459 O O . GLY B 1 94 ? 2.25 -9.539 6.941 1 98.19 94 GLY B O 1
ATOM 1460 N N . SER B 1 95 ? 0.195 -9.477 6.289 1 97.88 95 SER B N 1
ATOM 1461 C CA . SER B 1 95 ? -0.208 -10.742 6.902 1 97.88 95 SER B CA 1
ATOM 1462 C C . SER B 1 95 ? -1.287 -11.43 6.078 1 97.88 95 SER B C 1
ATOM 1464 O O . SER B 1 95 ? -1.769 -10.883 5.086 1 97.88 95 SER B O 1
ATOM 1466 N N . LYS B 1 96 ? -1.514 -12.672 6.484 1 97.31 96 LYS B N 1
ATOM 1467 C CA . LYS B 1 96 ? -2.693 -13.336 5.934 1 97.31 96 LYS B CA 1
ATOM 1468 C C . LYS B 1 96 ? -3.975 -12.648 6.395 1 97.31 96 LYS B C 1
ATOM 1470 O O . LYS B 1 96 ? -4.094 -12.258 7.559 1 97.31 96 LYS B O 1
ATOM 1475 N N . ALA B 1 97 ? -4.898 -12.516 5.414 1 94.38 97 ALA B N 1
ATOM 1476 C CA . ALA B 1 97 ? -6.184 -11.945 5.812 1 94.38 97 ALA B CA 1
ATOM 1477 C C . ALA B 1 97 ? -6.941 -12.891 6.734 1 94.38 97 ALA B C 1
ATOM 1479 O O . ALA B 1 97 ? -6.922 -14.109 6.539 1 94.38 97 ALA B O 1
ATOM 1480 N N . HIS B 1 98 ? -7.324 -12.273 7.785 1 79.38 98 HIS B N 1
ATOM 1481 C CA . HIS B 1 98 ? -8.109 -13.117 8.68 1 79.38 98 HIS B CA 1
ATOM 1482 C C . HIS B 1 98 ? -9.539 -13.273 8.164 1 79.38 98 HIS B C 1
ATOM 1484 O O . HIS B 1 98 ? -10.102 -12.352 7.578 1 79.38 98 HIS B O 1
ATOM 1490 N N . ALA B 1 99 ? -10.055 -14.562 7.98 1 59 99 ALA B N 1
ATOM 1491 C CA . ALA B 1 99 ? -11.438 -14.898 7.641 1 59 99 ALA B CA 1
ATOM 1492 C C . ALA B 1 99 ? -12.414 -14.133 8.523 1 59 99 ALA B C 1
ATOM 1494 O O . ALA B 1 99 ? -12.109 -13.812 9.672 1 59 99 ALA B O 1
#

Organism: NCBI:txid488447

pLDDT: mean 89.95, std 16.73, range [35.41, 98.75]

InterPro domains:
  IPR001387 Cro/C1-type, helix-turn-helix domain [cd00093] (48-90)
  IPR010982 Lambda repressor-like, DNA-binding domain superfamily [G3DSA:1.10.260.40] (40-93)
  IPR010982 Lambda repressor-like, DNA-binding domain superfamily [SSF47413] (34-92)
  IPR014057 Uncharacterized protein HI1420 [PF21716] (7-93)
  IPR014057 Uncharacterized protein HI1420 [PTHR40275] (6-96)
  IPR014057 Uncharacterized protein HI1420 [TIGR02684] (6-93)

Nearest PDB structures (foldseek):
  1y7y-assembly1_A  TM=6.969E-01  e=7.316E-02  Aeromonas hydrophila
  3f52-assembly1_A  TM=8.559E-01  e=3.907E-01  Corynebacterium glutamicum
  1y7y-assembly1_B  TM=7.066E-01  e=1.523E-01  Aeromonas hydrophila
  5woq-assembly2_C  TM=8.548E-01  e=1.173E+00  Mycolicibacterium smegmatis MC2 155
  6u0i-assembly1_B  TM=5.628E-01  e=4.338E-01  Escherichia coli str. K-12 substr. DH10B

Radius of gyration: 18.59 Å; Cα contacts (8 Å, |Δi|>4): 283; chains: 2; bounding box: 47×66×45 Å

Secondary structure (DSSP, 8-state):
----------GGGG--SHHHHHHHHHHHHHHHTT-HHHHHHHHHHHHHHH-HHHHHHHHT--HHHHHHHTSTT---BHHHHHHHHHHTTEEEEEEEPP-/----------GGGG--SHHHHHHHHHHHHHHHTT-HHHHHHHHHHHHHHH-HHHHHHHHT--HHHHHHHTSTT---BHHHHHHHHHHTTEEEEEEEPP-

Solvent-accessible surface area (backbone atoms only — not comparable to full-atom values): 10524 Å² total; per-residue (Å²): 128,82,76,73,72,71,65,68,86,56,75,24,81,72,42,82,45,70,66,47,43,22,52,52,48,26,54,46,46,69,67,33,71,57,40,47,44,57,48,30,38,53,52,37,36,50,34,55,49,75,32,48,63,62,38,13,56,65,39,72,42,50,53,68,54,44,52,46,37,26,29,80,85,30,77,37,40,34,45,56,51,35,28,46,39,52,45,70,46,35,36,63,40,43,34,59,47,79,131,131,82,76,74,73,71,64,69,84,54,73,24,82,71,43,82,45,70,66,45,43,22,52,52,48,26,55,46,45,68,68,33,73,56,39,47,41,56,49,31,37,52,52,38,37,49,35,56,47,75,31,48,62,60,37,15,57,65,39,71,42,49,54,69,54,45,52,46,38,26,30,80,85,30,77,38,40,33,44,55,51,35,28,46,39,51,46,69,47,36,36,65,39,44,35,60,47,77,130